Protein AF-0000000070185098 (afdb_homodimer)

Nearest PDB structures (foldseek):
  5jbr-assembly1_B  TM=7.199E-01  e=2.471E-03  Beutenbergia cavernae DSM 12333
  2fbh-assembly1_A  TM=6.092E-01  e=2.185E-03  Pseudomonas aeruginosa
  4zzl-assembly1_A  TM=5.672E-01  e=2.185E-03  Pseudomonas aeruginosa
  4zzl-assembly1_B  TM=5.561E-01  e=5.485E-03  Pseudomonas aeruginosa
  3q5f-assembly1_B  TM=6.954E-01  e=2.392E-02  Salmonella enterica subsp. enterica serovar Typhimurium

InterPro domains:
  IPR005471 Transcription regulator IclR, N-terminal [PF09339] (35-73)
  IPR036388 Winged helix-like DNA-binding domain superfamily [G3DSA:1.10.10.10] (17-117)
  IPR036390 Winged helix DNA-binding domain superfamily [SSF46785] (22-79)

Radius of gyration: 25.21 Å; Cα contacts (8 Å, |Δi|>4): 325; chains: 2; bounding box: 48×90×79 Å

Solvent-accessible surface area (backbone atoms only — not comparable to full-atom values): 15155 Å² total; per-residue (Å²): 127,86,76,71,74,75,68,76,72,63,66,71,50,62,70,70,18,34,60,30,63,73,71,63,44,51,61,68,45,36,41,50,51,32,54,36,60,70,40,93,59,66,39,33,56,64,54,47,10,62,74,66,69,49,53,62,70,55,30,48,53,39,51,51,52,36,41,74,68,57,44,37,42,82,43,79,46,72,61,100,85,45,80,43,68,28,34,33,47,43,57,54,66,59,52,33,53,51,47,50,52,51,51,52,49,51,47,52,53,48,52,52,23,36,53,48,32,56,74,35,60,51,70,53,34,44,72,71,76,78,72,83,81,128,128,81,77,72,72,74,69,74,72,64,63,71,51,62,73,70,18,34,60,31,64,74,71,60,45,51,60,69,44,36,41,50,51,32,52,35,60,70,39,92,58,66,38,32,56,65,55,47,10,62,72,68,70,49,53,61,72,54,31,48,54,39,51,51,53,36,41,75,68,56,44,36,43,80,42,79,46,73,60,100,86,45,79,44,65,26,35,34,46,42,58,55,66,61,52,34,52,52,47,50,51,51,50,52,50,50,49,52,53,49,51,51,23,36,52,48,30,56,75,36,59,51,71,53,34,45,72,70,75,79,74,83,80,129

pLDDT: mean 82.44, std 22.75, range [21.41, 98.06]

Sequence (268 aa):
MPQSFQEVAAAEPDPDQALAIVFGLNGSERTAYAALCESDEPMSVQELADELDCALTTAYRIVDTLEAHRLVESKIIRDSTCQRSVYEAADPAVVAERMEAQVDQAYTDCRNAVETFATDPVADCGLFESGDRKMPQSFQEVAAAEPDPDQALAIVFGLNGSERTAYAALCESDEPMSVQELADELDCALTTAYRIVDTLEAHRLVESKIIRDSTCQRSVYEAADPAVVAERMEAQVDQAYTDCRNAVETFATDPVADCGLFESGDRK

Foldseek 3Di:
DPPPPPPPVPPQPPCPDLCCVQLNDGDLLVVLLVVQAPDPDFAALVRSCVVSVHDSVVSVVSVVSCVVLPQKDWDWDDDPHDIGITIHGDDVVVSVVVSVVSVVVVVVVVVVLVVVCVVPVVVNVVDPPPDPDD/DPPPPPPPVPPQPPCPDLCCVQLNDGPLLVVLLVVQAPDPDFAALVRSCVVSVHDSVVSVVSVVSCVVLPQKDWDWDDDPHDIGITIHGDDVVVSVVVSVVSVVVVVVVVVVLVVVCVVPVVVNVVDPPPDPDD

Structure (mmCIF, N/CA/C/O backbone):
data_AF-0000000070185098-model_v1
#
loop_
_entity.id
_entity.type
_entity.pdbx_description
1 polymer 'Transcriptional regulator, contains HTH domain'
#
loop_
_atom_site.group_PDB
_atom_site.id
_atom_site.type_symbol
_atom_site.label_atom_id
_atom_site.label_alt_id
_atom_site.label_comp_id
_atom_site.label_asym_id
_atom_site.label_entity_id
_atom_site.label_seq_id
_atom_site.pdbx_PDB_ins_code
_atom_site.Cartn_x
_atom_site.Cartn_y
_atom_site.Cartn_z
_atom_site.occupancy
_atom_site.B_iso_or_equiv
_atom_site.auth_seq_id
_atom_site.auth_comp_id
_atom_site.auth_asym_id
_atom_site.auth_atom_id
_atom_site.pdbx_PDB_model_num
ATOM 1 N N . MET A 1 1 ? 31.469 5.543 28.844 1 21.66 1 MET A N 1
ATOM 2 C CA . MET A 1 1 ? 30.547 4.406 28.797 1 21.66 1 MET A CA 1
ATOM 3 C C . MET A 1 1 ? 29.312 4.742 27.969 1 21.66 1 MET A C 1
ATOM 5 O O . MET A 1 1 ? 28.688 5.785 28.188 1 21.66 1 MET A O 1
ATOM 9 N N . PRO A 1 2 ? 29.172 4.469 26.625 1 25.78 2 PRO A N 1
ATOM 10 C CA . PRO A 1 2 ? 28.375 5.281 25.703 1 25.78 2 PRO A CA 1
ATOM 11 C C . PRO A 1 2 ? 26.891 5.281 26.062 1 25.78 2 PRO A C 1
ATOM 13 O O . PRO A 1 2 ? 26.375 4.293 26.594 1 25.78 2 PRO A O 1
ATOM 16 N N . GLN A 1 3 ? 26.359 6.309 26.828 1 27.17 3 GLN A N 1
ATOM 17 C CA . GLN A 1 3 ? 24.984 6.52 27.312 1 27.17 3 GLN A CA 1
ATOM 18 C C . GLN A 1 3 ? 23.969 6.035 26.281 1 27.17 3 GLN A C 1
ATOM 20 O O . GLN A 1 3 ? 24.078 6.355 25.094 1 27.17 3 GLN A O 1
ATOM 25 N N . SER A 1 4 ? 23.562 4.816 26.453 1 25.64 4 SER A N 1
ATOM 26 C CA . SER A 1 4 ? 22.594 4.027 25.703 1 25.64 4 SER A CA 1
ATOM 27 C C . SER A 1 4 ? 21.375 4.855 25.328 1 25.64 4 SER A C 1
ATOM 29 O O . SER A 1 4 ? 20.766 5.5 26.172 1 25.64 4 SER A O 1
ATOM 31 N N . PHE A 1 5 ? 21.531 5.73 24.391 1 27.92 5 PHE A N 1
ATOM 32 C CA . PHE A 1 5 ? 20.484 6.641 23.938 1 27.92 5 PHE A CA 1
ATOM 33 C C . PHE A 1 5 ? 19.109 5.984 24.062 1 27.92 5 PHE A C 1
ATOM 35 O O . PHE A 1 5 ? 18.891 4.902 23.531 1 27.92 5 PHE A O 1
ATOM 42 N N . GLN A 1 6 ? 18.578 5.809 25.312 1 30.86 6 GLN A N 1
ATOM 43 C CA . GLN A 1 6 ? 17.25 5.402 25.734 1 30.86 6 GLN A CA 1
ATOM 44 C C . GLN A 1 6 ? 16.203 5.773 24.672 1 30.86 6 GLN A C 1
ATOM 46 O O . GLN A 1 6 ? 16.016 6.953 24.375 1 30.86 6 GLN A O 1
ATOM 51 N N . GLU A 1 7 ? 16.359 5.086 23.562 1 30.44 7 GLU A N 1
ATOM 52 C CA . GLU A 1 7 ? 15.461 5.125 22.422 1 30.44 7 GLU A CA 1
ATOM 53 C C . GLU A 1 7 ? 14.016 5.344 22.859 1 30.44 7 GLU A C 1
ATOM 55 O O . GLU A 1 7 ? 13.469 4.543 23.625 1 30.44 7 GLU A O 1
ATOM 60 N N . VAL A 1 8 ? 13.672 6.445 23.469 1 30.25 8 VAL A N 1
ATOM 61 C CA . VAL A 1 8 ? 12.312 6.934 23.672 1 30.25 8 VAL A CA 1
ATOM 62 C C . VAL A 1 8 ? 11.398 6.367 22.594 1 30.25 8 VAL A C 1
ATOM 64 O O . VAL A 1 8 ? 11.547 6.691 21.406 1 30.25 8 VAL A O 1
ATOM 67 N N . ALA A 1 9 ? 11.289 5.102 22.484 1 31.42 9 ALA A N 1
ATOM 68 C CA . ALA A 1 9 ? 10.547 4.297 21.516 1 31.42 9 ALA A CA 1
ATOM 69 C C . ALA A 1 9 ? 9.203 4.945 21.172 1 31.42 9 ALA A C 1
ATOM 71 O O . ALA A 1 9 ? 8.297 4.992 22.016 1 31.42 9 ALA A O 1
ATOM 72 N N . ALA A 1 10 ? 9.148 6.145 20.688 1 34.78 10 ALA A N 1
ATOM 73 C CA . ALA A 1 10 ? 7.949 6.801 20.172 1 34.78 10 ALA A CA 1
ATOM 74 C C . ALA A 1 10 ? 6.953 5.781 19.625 1 34.78 10 ALA A C 1
ATOM 76 O O . ALA A 1 10 ? 7.352 4.766 19.062 1 34.78 10 ALA A O 1
ATOM 77 N N . ALA A 1 11 ? 5.812 5.523 20.219 1 36.94 11 ALA A N 1
ATOM 78 C CA . ALA A 1 11 ? 4.773 4.582 19.828 1 36.94 11 ALA A CA 1
ATOM 79 C C . ALA A 1 11 ? 4.77 4.371 18.312 1 36.94 11 ALA A C 1
ATOM 81 O O . ALA A 1 11 ? 4.938 5.324 17.547 1 36.94 11 ALA A O 1
ATOM 82 N N . GLU A 1 12 ? 5.496 3.533 17.766 1 44.62 12 GLU A N 1
ATOM 83 C CA . GLU A 1 12 ? 5.492 3.205 16.344 1 44.62 12 GLU A CA 1
ATOM 84 C C . GLU A 1 12 ? 4.098 3.375 15.75 1 44.62 12 GLU A C 1
ATOM 86 O O . GLU A 1 12 ? 3.125 2.82 16.266 1 44.62 12 GLU A O 1
ATOM 91 N N . PRO A 1 13 ? 3.764 4.539 15.203 1 49.09 13 PRO A N 1
ATOM 92 C CA . PRO A 1 13 ? 2.426 4.777 14.656 1 49.09 13 PRO A CA 1
ATOM 93 C C . PRO A 1 13 ? 1.804 3.523 14.047 1 49.09 13 PRO A C 1
ATOM 95 O O . PRO A 1 13 ? 2.518 2.684 13.492 1 49.09 13 PRO A O 1
ATOM 98 N N . ASP A 1 14 ? 0.681 3.078 14.727 1 59.19 14 ASP A N 1
ATOM 99 C CA . ASP A 1 14 ? -0.13 1.975 14.219 1 59.19 14 ASP A CA 1
ATOM 100 C C . ASP A 1 14 ? -0.39 2.125 12.719 1 59.19 14 ASP A C 1
ATOM 102 O O . ASP A 1 14 ? -0.922 3.145 12.273 1 59.19 14 ASP A O 1
ATOM 106 N N . PRO A 1 15 ? 0.34 1.39 11.938 1 59.47 15 PRO A N 1
ATOM 107 C CA . PRO A 1 15 ? 0.11 1.434 10.492 1 59.47 15 PRO A CA 1
ATOM 108 C C . PRO A 1 15 ? -1.373 1.401 10.125 1 59.47 15 PRO A C 1
ATOM 110 O O . PRO A 1 15 ? -1.735 1.645 8.977 1 59.47 15 PRO A O 1
ATOM 113 N N . ASP A 1 16 ? -2.129 1.277 11.172 1 66.38 16 ASP A N 1
ATOM 114 C CA . ASP A 1 16 ? -3.555 1.12 10.898 1 66.38 16 ASP A CA 1
ATOM 115 C C . ASP A 1 16 ? -4.289 2.451 11.031 1 66.38 16 ASP A C 1
ATOM 117 O O . ASP A 1 16 ? -5.52 2.5 10.953 1 66.38 16 ASP A O 1
ATOM 121 N N . GLN A 1 17 ? -3.51 3.398 11.031 1 83.94 17 GLN A N 1
ATOM 122 C CA . GLN A 1 17 ? -4.152 4.703 11.117 1 83.94 17 GLN A CA 1
ATOM 123 C C . GLN A 1 17 ? -4.512 5.234 9.727 1 83.94 17 GLN A C 1
ATOM 125 O O . GLN A 1 17 ? -3.82 4.941 8.75 1 83.94 17 GLN A O 1
ATOM 130 N N . ALA A 1 18 ? -5.602 6.043 9.75 1 91.25 18 ALA A N 1
ATOM 131 C CA . ALA A 1 18 ? -6.195 6.477 8.484 1 91.25 18 ALA A CA 1
ATOM 132 C C . ALA A 1 18 ? -5.195 7.281 7.66 1 91.25 18 ALA A C 1
ATOM 134 O O . ALA A 1 18 ? -5.043 7.047 6.457 1 91.25 18 ALA A O 1
ATOM 135 N N . LEU A 1 19 ? -4.465 8.148 8.352 1 92.69 19 LEU A N 1
ATOM 136 C CA . LEU A 1 19 ? -3.512 8.984 7.629 1 92.69 19 LEU A CA 1
ATOM 137 C C . LEU A 1 19 ? -2.416 8.141 6.988 1 92.69 19 LEU A C 1
ATOM 139 O O . LEU A 1 19 ? -1.965 8.438 5.879 1 92.69 19 LEU A O 1
ATOM 143 N N . ALA A 1 20 ? -2.045 7.137 7.641 1 90.81 20 ALA A N 1
ATOM 144 C CA . ALA A 1 20 ? -1.016 6.238 7.125 1 90.81 20 ALA A CA 1
ATOM 145 C C . ALA A 1 20 ? -1.56 5.375 5.988 1 90.81 20 ALA A C 1
ATOM 147 O O . ALA A 1 20 ? -0.935 5.266 4.93 1 90.81 20 ALA A O 1
ATOM 148 N N . ILE A 1 21 ? -2.727 4.875 6.152 1 88.31 21 ILE A N 1
ATOM 149 C CA . ILE A 1 21 ? -3.258 3.895 5.211 1 88.31 21 ILE A CA 1
ATOM 150 C C . ILE A 1 21 ? -3.76 4.602 3.955 1 88.31 21 ILE A C 1
ATOM 152 O O . ILE A 1 21 ? -3.58 4.102 2.842 1 88.31 21 ILE A O 1
ATOM 156 N N . VAL A 1 22 ? -4.324 5.723 4.094 1 92.12 22 VAL A N 1
ATOM 157 C CA . VAL A 1 22 ? -4.98 6.367 2.959 1 92.12 22 VAL A CA 1
ATOM 158 C C . VAL A 1 22 ? -3.979 7.254 2.219 1 92.12 22 VAL A C 1
ATOM 160 O O . VAL A 1 22 ? -3.926 7.246 0.987 1 92.12 22 VAL A O 1
ATOM 163 N N . PHE A 1 23 ? -3.133 7.941 3.029 1 92.56 23 PHE A N 1
ATOM 164 C CA . PHE A 1 23 ? -2.273 8.914 2.369 1 92.56 23 PHE A CA 1
ATOM 165 C C . PHE A 1 23 ? -0.822 8.453 2.375 1 92.56 23 PHE A C 1
ATOM 167 O O . PHE A 1 23 ? 0.034 9.062 1.729 1 92.56 23 PHE A O 1
ATOM 174 N N . GLY A 1 24 ? -0.534 7.473 3.156 1 90.31 24 GLY A N 1
ATOM 175 C CA . GLY A 1 24 ? 0.824 6.953 3.176 1 90.31 24 GLY A CA 1
ATOM 176 C C . GLY A 1 24 ? 1.773 7.793 4.008 1 90.31 24 GLY A C 1
ATOM 177 O O . GLY A 1 24 ? 2.971 7.859 3.719 1 90.31 24 GLY A O 1
ATOM 178 N N . LEU A 1 25 ? 1.242 8.391 4.988 1 92.25 25 LEU A N 1
ATOM 179 C CA . LEU A 1 25 ? 2.105 9.227 5.812 1 92.25 25 LEU A CA 1
ATOM 180 C C . LEU A 1 25 ? 2.949 8.375 6.758 1 92.25 25 LEU A C 1
ATOM 182 O O . LEU A 1 25 ? 2.457 7.398 7.324 1 92.25 25 LEU A O 1
ATOM 186 N N . ASN A 1 26 ? 4.152 8.867 6.926 1 90.44 26 ASN A N 1
ATOM 187 C CA . ASN A 1 26 ? 4.988 8.203 7.922 1 90.44 26 ASN A CA 1
ATOM 188 C C . ASN A 1 26 ? 4.758 8.773 9.32 1 90.44 26 ASN A C 1
ATOM 190 O O . ASN A 1 26 ? 3.887 9.625 9.508 1 90.44 26 ASN A O 1
ATOM 194 N N . GLY A 1 27 ? 5.504 8.25 10.258 1 89.62 27 GLY A N 1
ATOM 195 C CA . GLY A 1 27 ? 5.297 8.633 11.641 1 89.62 27 GLY A CA 1
ATOM 196 C C . GLY A 1 27 ? 5.5 1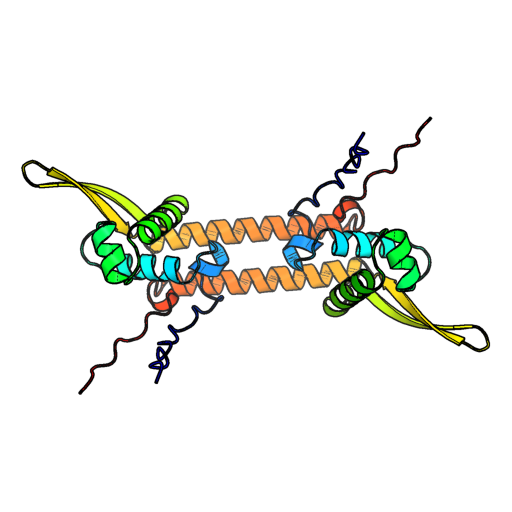0.109 11.891 1 89.62 27 GLY A C 1
ATOM 197 O O . GLY A 1 27 ? 4.68 10.758 12.547 1 89.62 27 GLY A O 1
ATOM 198 N N . SER A 1 28 ? 6.566 10.633 11.359 1 92 28 SER A N 1
ATOM 199 C CA . SER A 1 28 ? 6.879 12.039 11.57 1 92 28 SER A CA 1
ATOM 200 C C . SER A 1 28 ? 5.844 12.945 10.906 1 92 28 SER A C 1
ATOM 202 O O . SER A 1 28 ? 5.461 13.977 11.461 1 92 28 SER A O 1
ATOM 204 N N . GLU A 1 29 ? 5.402 12.523 9.781 1 93.88 29 GLU A N 1
ATOM 205 C CA . GLU A 1 29 ? 4.398 13.289 9.047 1 93.88 29 GLU A CA 1
ATOM 206 C C . GLU A 1 29 ? 3.062 13.297 9.781 1 93.88 29 GLU A C 1
ATOM 208 O O . GLU A 1 29 ? 2.408 14.336 9.875 1 93.88 29 GLU A O 1
ATOM 213 N N . ARG A 1 30 ? 2.758 12.234 10.297 1 92.94 30 ARG A N 1
ATOM 214 C CA . ARG A 1 30 ? 1.522 12.156 11.07 1 92.94 30 ARG A CA 1
ATOM 215 C C . ARG A 1 30 ? 1.624 12.977 12.352 1 92.94 30 ARG A C 1
ATOM 217 O O . ARG A 1 30 ? 0.677 13.672 12.727 1 92.94 30 ARG A O 1
ATOM 224 N N . THR A 1 31 ? 2.707 12.883 12.961 1 91.69 31 THR A N 1
ATOM 225 C CA . THR A 1 31 ? 2.926 13.641 14.195 1 91.69 31 THR A CA 1
ATOM 226 C C . THR A 1 31 ? 2.848 15.141 13.93 1 91.69 31 THR A C 1
ATOM 228 O O . THR A 1 31 ? 2.273 15.883 14.727 1 91.69 31 THR A O 1
ATOM 231 N N . ALA A 1 32 ? 3.373 15.516 12.883 1 94.81 32 ALA A N 1
ATOM 232 C CA . ALA A 1 32 ? 3.316 16.922 12.508 1 94.81 32 ALA A CA 1
ATOM 233 C C . ALA A 1 32 ? 1.874 17.375 12.305 1 94.81 32 ALA A C 1
ATOM 235 O O . ALA A 1 32 ? 1.479 18.438 12.781 1 94.81 32 ALA A O 1
ATOM 236 N N . TYR A 1 33 ? 1.153 16.609 11.617 1 95 33 TYR A N 1
ATOM 237 C CA . TYR A 1 33 ? -0.249 16.938 11.391 1 95 33 TYR A CA 1
ATOM 238 C C . TYR A 1 33 ? -1.006 17.047 12.711 1 95 33 TYR A C 1
ATOM 240 O O . TYR A 1 33 ? -1.784 17.984 12.914 1 95 33 TYR A O 1
ATOM 248 N N . ALA A 1 34 ? -0.723 16.156 13.531 1 91.44 34 ALA A N 1
ATOM 249 C CA . ALA A 1 34 ? -1.374 16.172 14.844 1 91.44 34 ALA A CA 1
ATOM 250 C C . ALA A 1 34 ? -1.012 17.422 15.625 1 91.44 34 ALA A C 1
ATOM 252 O O . ALA A 1 34 ? -1.876 18.047 16.25 1 91.44 34 ALA A O 1
ATOM 253 N N . ALA A 1 35 ? 0.233 17.719 15.609 1 93.19 35 ALA A N 1
ATOM 254 C CA . ALA A 1 35 ? 0.695 18.906 16.312 1 93.19 35 ALA A CA 1
ATOM 255 C C . ALA A 1 35 ? -0.018 20.156 15.797 1 93.19 35 ALA A C 1
ATOM 257 O O . ALA A 1 35 ? -0.412 21.031 16.578 1 93.19 35 ALA A O 1
ATOM 258 N N . LEU A 1 36 ? -0.196 20.219 14.531 1 95.25 36 LEU A N 1
ATOM 259 C CA . LEU A 1 36 ? -0.874 21.375 13.938 1 95.25 36 LEU A CA 1
ATOM 260 C C . LEU A 1 36 ? -2.354 21.375 14.305 1 95.25 36 LEU A C 1
ATOM 262 O O . LEU A 1 36 ? -2.939 22.438 14.523 1 95.25 36 LEU A O 1
ATOM 266 N N . CYS A 1 37 ? -2.938 20.234 14.383 1 91.5 37 CYS A N 1
ATOM 267 C CA . CYS A 1 37 ? -4.34 20.125 14.766 1 91.5 37 CYS A CA 1
ATOM 268 C C . CYS A 1 37 ? -4.555 20.594 16.203 1 91.5 37 CYS A C 1
ATOM 270 O O . CYS A 1 37 ? -5.574 21.203 16.516 1 91.5 37 CYS A O 1
ATOM 272 N N . GLU A 1 38 ? -3.615 20.312 16.969 1 90.81 38 GLU A N 1
ATOM 273 C CA . GLU A 1 38 ? -3.742 20.609 18.391 1 90.81 38 GLU A CA 1
ATOM 274 C C . GLU A 1 38 ? -3.404 22.078 18.688 1 90.81 38 GLU A C 1
ATOM 276 O O . GLU A 1 38 ? -3.773 22.609 19.734 1 90.81 38 GLU A O 1
ATOM 281 N N . SER A 1 39 ? -2.715 22.594 17.766 1 92.44 39 SER A N 1
ATOM 282 C CA . SER A 1 39 ? -2.316 23.984 17.969 1 92.44 39 SER A CA 1
ATOM 283 C C . SER A 1 39 ? -3.477 24.938 17.688 1 92.44 39 SER A C 1
ATOM 285 O O . SER A 1 39 ? -4.195 24.781 16.703 1 92.44 39 SER A O 1
ATOM 287 N N . ASP A 1 40 ? -3.656 25.922 18.562 1 92.06 40 ASP A N 1
ATOM 288 C CA . ASP A 1 40 ? -4.691 26.938 18.391 1 92.06 40 ASP A CA 1
ATOM 289 C C . ASP A 1 40 ? -4.277 27.969 17.344 1 92.06 40 ASP A C 1
ATOM 291 O O . ASP A 1 40 ? -5.117 28.688 16.797 1 92.06 40 ASP A O 1
ATOM 295 N N . GLU A 1 41 ? -3.043 28.125 17.141 1 93.94 41 GLU A N 1
ATOM 296 C CA . GLU A 1 41 ? -2.512 29.094 16.188 1 93.94 41 GLU A CA 1
ATOM 297 C C . GLU A 1 41 ? -1.66 28.406 15.117 1 93.94 41 GLU A C 1
ATOM 299 O O . GLU A 1 41 ? -1.025 27.391 15.375 1 93.94 41 GLU A O 1
ATOM 304 N N . PRO A 1 42 ? -1.687 29 13.875 1 96.44 42 PRO A N 1
ATOM 305 C CA . PRO A 1 42 ? -0.788 28.469 12.844 1 96.44 42 PRO A CA 1
ATOM 306 C C . PRO A 1 42 ? 0.674 28.469 13.281 1 96.44 42 PRO A C 1
ATOM 308 O O . PRO A 1 42 ? 1.067 29.25 14.148 1 96.44 42 PRO A O 1
ATOM 311 N N . MET A 1 43 ? 1.451 27.531 12.688 1 97.06 43 MET A N 1
ATOM 312 C CA . MET A 1 43 ? 2.861 27.406 13.047 1 97.06 43 MET A CA 1
ATOM 313 C C . MET A 1 43 ? 3.754 27.609 11.828 1 97.06 43 MET A C 1
ATOM 315 O O . MET A 1 43 ? 3.402 27.203 10.719 1 97.06 43 MET A O 1
ATOM 319 N N . SER A 1 44 ? 4.891 28.234 12.125 1 96.75 44 SER A N 1
ATOM 320 C CA . SER A 1 44 ? 5.922 28.297 11.094 1 96.75 44 SER A CA 1
ATOM 321 C C . SER A 1 44 ? 6.668 26.969 10.992 1 96.75 44 SER A C 1
ATOM 323 O O . SER A 1 44 ? 6.527 26.094 11.859 1 96.75 44 SER A O 1
ATOM 325 N N . VAL A 1 45 ? 7.473 26.859 9.914 1 97.69 45 VAL A N 1
ATOM 326 C CA . VAL A 1 45 ? 8.281 25.656 9.758 1 97.69 45 VAL A CA 1
ATOM 327 C C . VAL A 1 45 ? 9.25 25.531 10.93 1 97.69 45 VAL A C 1
ATOM 329 O O . VAL A 1 45 ? 9.492 24.438 11.43 1 97.69 45 VAL A O 1
ATOM 332 N N . GLN A 1 46 ? 9.773 26.656 11.391 1 97.62 46 GLN A N 1
ATOM 333 C CA . GLN A 1 46 ? 10.695 26.641 12.516 1 97.62 46 GLN A CA 1
ATOM 334 C C . GLN A 1 46 ? 10.008 26.141 13.781 1 97.62 46 GLN A C 1
ATOM 336 O O . GLN A 1 46 ? 10.562 25.312 14.516 1 97.62 46 GLN A O 1
ATOM 341 N N . GLU A 1 47 ? 8.891 26.672 14.016 1 97.06 47 GLU A N 1
ATOM 342 C CA . GLU A 1 47 ? 8.117 26.234 15.18 1 97.06 47 GLU A CA 1
ATOM 343 C C . GLU A 1 47 ? 7.797 24.75 15.102 1 97.06 47 GLU A C 1
ATOM 345 O O . GLU A 1 47 ? 7.844 24.047 16.109 1 97.06 47 GLU A O 1
ATOM 350 N N . LEU A 1 48 ? 7.465 24.297 13.953 1 97.5 48 LEU A N 1
ATOM 351 C CA . LEU A 1 48 ? 7.188 22.875 13.766 1 97.5 48 LEU A CA 1
ATOM 352 C C . LEU A 1 48 ? 8.438 22.047 14.016 1 97.5 48 LEU A C 1
ATOM 354 O O . LEU A 1 48 ? 8.367 20.984 14.648 1 97.5 48 LEU A O 1
ATOM 358 N N . ALA A 1 49 ? 9.555 22.484 13.547 1 97.94 49 ALA A N 1
ATOM 359 C CA . ALA A 1 49 ? 10.82 21.797 13.789 1 97.94 49 ALA A CA 1
ATOM 360 C C . ALA A 1 49 ? 11.102 21.672 15.289 1 97.94 49 ALA A C 1
ATOM 362 O O . ALA A 1 49 ? 11.5 20.609 15.766 1 97.94 49 ALA A O 1
ATOM 363 N N . ASP A 1 50 ? 10.867 22.703 15.969 1 97.19 50 ASP A N 1
ATOM 364 C CA . ASP A 1 50 ? 11.062 22.703 17.406 1 97.19 50 ASP A CA 1
ATOM 365 C C . ASP A 1 50 ? 10.117 21.734 18.094 1 97.19 50 ASP A C 1
ATOM 367 O O . ASP A 1 50 ? 10.516 21 19.016 1 97.19 50 ASP A O 1
ATOM 371 N N . GLU A 1 51 ? 8.898 21.781 17.641 1 94.81 51 GLU A N 1
ATOM 372 C CA . GLU A 1 51 ? 7.883 20.906 18.203 1 94.81 51 GLU A CA 1
ATOM 373 C C . GLU A 1 51 ? 8.227 19.438 17.984 1 94.81 51 GLU A C 1
ATOM 375 O O . GLU A 1 51 ? 8.031 18.594 18.875 1 94.81 51 GLU A O 1
ATOM 380 N N . LEU A 1 52 ? 8.742 19.141 16.859 1 94.44 52 LEU A N 1
ATOM 381 C CA . LEU A 1 52 ? 9.047 17.766 16.484 1 94.44 52 LEU A CA 1
ATOM 382 C C . LEU A 1 52 ? 10.477 17.406 16.875 1 94.44 52 LEU A C 1
ATOM 384 O O . LEU A 1 52 ? 10.875 16.234 16.766 1 94.44 52 LEU A O 1
ATOM 388 N N . ASP A 1 53 ? 11.156 18.359 17.344 1 95.88 53 ASP A N 1
ATOM 389 C CA . ASP A 1 53 ? 12.562 18.172 17.688 1 95.88 53 ASP A CA 1
ATOM 390 C C . ASP A 1 53 ? 13.336 17.547 16.531 1 95.88 53 ASP A C 1
ATOM 392 O O . ASP A 1 53 ? 13.992 16.516 16.703 1 95.88 53 ASP A O 1
ATOM 396 N N . CYS A 1 54 ? 13.195 18.219 15.391 1 96.44 54 CYS A N 1
ATOM 397 C CA . CYS A 1 54 ? 13.883 17.75 14.188 1 96.44 54 CYS A CA 1
ATOM 398 C C . CYS A 1 54 ? 14.562 18.906 13.461 1 96.44 54 CYS A C 1
ATOM 400 O O . CYS A 1 54 ? 14.43 20.062 13.867 1 96.44 54 CYS A O 1
ATOM 402 N N . ALA A 1 55 ? 15.312 18.5 12.516 1 97.62 55 ALA A N 1
ATOM 403 C CA . ALA A 1 55 ? 16 19.5 11.703 1 97.62 55 ALA A CA 1
ATOM 404 C C . ALA A 1 55 ? 15.016 20.312 10.875 1 97.62 55 ALA A C 1
ATOM 406 O O . ALA A 1 55 ? 13.969 19.797 10.461 1 97.62 55 ALA A O 1
ATOM 407 N N . LEU A 1 56 ? 15.523 21.594 10.617 1 97.88 56 LEU A N 1
ATOM 408 C CA . LEU A 1 56 ? 14.688 22.5 9.82 1 97.88 56 LEU A CA 1
ATOM 409 C C . LEU A 1 56 ? 14.469 21.938 8.422 1 97.88 56 LEU A C 1
ATOM 411 O O . LEU A 1 56 ? 13.367 22.047 7.867 1 97.88 56 LEU A O 1
ATOM 415 N N . THR A 1 57 ? 15.367 21.312 7.805 1 97.69 57 THR A N 1
ATOM 416 C CA . THR A 1 57 ? 15.258 20.719 6.477 1 97.69 57 THR A CA 1
ATOM 417 C C . THR A 1 57 ? 14.227 19.594 6.465 1 97.69 57 THR A C 1
ATOM 419 O O . THR A 1 57 ? 13.484 19.438 5.492 1 97.69 57 THR A O 1
ATOM 422 N N . THR A 1 58 ? 14.195 18.812 7.551 1 97.94 58 THR A N 1
ATOM 423 C CA . THR A 1 58 ? 13.203 17.75 7.691 1 97.94 58 THR A CA 1
ATOM 424 C C . THR A 1 58 ? 11.797 18.344 7.805 1 97.94 58 THR A C 1
ATOM 426 O O . THR A 1 58 ? 10.859 17.828 7.195 1 97.94 58 THR A O 1
ATOM 429 N N . ALA A 1 59 ? 11.719 19.359 8.594 1 98.06 59 ALA A N 1
ATOM 430 C CA . ALA A 1 59 ? 10.422 20 8.773 1 98.06 59 ALA A CA 1
ATOM 431 C C . ALA A 1 59 ? 9.891 20.547 7.453 1 98.06 59 ALA A C 1
ATOM 433 O O . ALA A 1 59 ? 8.688 20.484 7.184 1 98.06 59 ALA A O 1
ATOM 434 N N . TYR A 1 60 ? 10.711 21 6.676 1 97.69 60 TYR A N 1
ATOM 435 C CA . TYR A 1 60 ? 10.305 21.484 5.367 1 97.69 60 TYR A CA 1
ATOM 436 C C . TYR A 1 60 ? 9.727 20.359 4.52 1 97.69 60 TYR A C 1
ATOM 438 O O . TYR A 1 60 ? 8.695 20.531 3.863 1 97.69 60 TYR A O 1
ATOM 446 N N . ARG A 1 61 ? 10.383 19.297 4.543 1 97.81 61 ARG A N 1
ATOM 447 C CA . ARG A 1 61 ? 9.93 18.141 3.764 1 97.81 61 ARG A CA 1
ATOM 448 C C . ARG A 1 61 ? 8.586 17.625 4.281 1 97.81 61 ARG A C 1
ATOM 450 O O . ARG A 1 61 ? 7.73 17.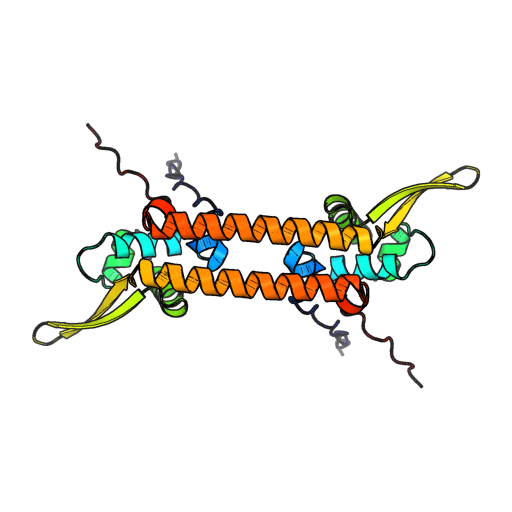219 3.498 1 97.81 61 ARG A O 1
ATOM 457 N N . ILE A 1 62 ? 8.469 17.641 5.543 1 97.75 62 ILE A N 1
ATOM 458 C CA . ILE A 1 62 ? 7.215 17.219 6.148 1 97.75 62 ILE A CA 1
ATOM 459 C C . ILE A 1 62 ? 6.086 18.141 5.719 1 97.75 62 ILE A C 1
ATOM 461 O O . ILE A 1 62 ? 5.027 17.688 5.285 1 97.75 62 ILE A O 1
ATOM 465 N N . VAL A 1 63 ? 6.293 19.438 5.809 1 98 63 VAL A N 1
ATOM 466 C CA . VAL A 1 63 ? 5.273 20.406 5.438 1 98 63 VAL A CA 1
ATOM 467 C C . VAL A 1 63 ? 4.922 20.25 3.959 1 98 63 VAL A C 1
ATOM 469 O O . VAL A 1 63 ? 3.748 20.312 3.584 1 98 63 VAL A O 1
ATOM 472 N N . ASP A 1 64 ? 5.906 20.078 3.182 1 97.69 64 ASP A N 1
ATOM 473 C CA . ASP A 1 64 ? 5.688 19.844 1.758 1 97.69 64 ASP A CA 1
ATOM 474 C C . ASP A 1 64 ? 4.758 18.656 1.53 1 97.69 64 ASP A C 1
ATOM 476 O O . ASP A 1 64 ? 3.824 18.734 0.729 1 97.69 64 ASP A O 1
ATOM 480 N N . THR A 1 65 ? 5.051 17.609 2.217 1 97.81 65 THR A N 1
ATOM 481 C CA . THR A 1 65 ? 4.246 16.391 2.104 1 97.81 65 THR A CA 1
ATOM 482 C C . THR A 1 65 ? 2.809 16.656 2.539 1 97.81 65 THR A C 1
ATOM 484 O O . THR A 1 65 ? 1.864 16.266 1.847 1 97.81 65 THR A O 1
ATOM 487 N N . LEU A 1 66 ? 2.676 17.297 3.676 1 97.69 66 LEU A N 1
ATOM 488 C CA . LEU A 1 66 ? 1.342 17.594 4.191 1 97.69 66 LEU A CA 1
ATOM 489 C C . LEU A 1 66 ? 0.583 18.516 3.24 1 97.69 66 LEU A C 1
ATOM 491 O O . LEU A 1 66 ? -0.622 18.359 3.039 1 97.69 66 LEU A O 1
ATOM 495 N N . GLU A 1 67 ? 1.263 19.438 2.658 1 97.38 67 GLU A N 1
ATOM 496 C CA . GLU A 1 67 ? 0.638 20.344 1.698 1 97.38 67 GLU A CA 1
ATOM 497 C C . GLU A 1 67 ? 0.209 19.594 0.438 1 97.38 67 GLU A C 1
ATOM 499 O O . GLU A 1 67 ? -0.872 19.844 -0.1 1 97.38 67 GLU A O 1
ATOM 504 N N . ALA A 1 68 ? 1.026 18.703 -0.02 1 96.12 68 ALA A N 1
ATOM 505 C CA . ALA A 1 68 ? 0.736 17.922 -1.218 1 96.12 68 ALA A CA 1
ATOM 506 C C . ALA A 1 68 ? -0.551 17.125 -1.05 1 96.12 68 ALA A C 1
ATOM 508 O O . ALA A 1 68 ? -1.294 16.922 -2.012 1 96.12 68 ALA A O 1
ATOM 509 N N . HIS A 1 69 ? -0.829 16.734 0.143 1 95.75 69 HIS A N 1
ATOM 510 C CA . HIS A 1 69 ? -2.037 15.969 0.43 1 95.75 69 HIS A CA 1
ATOM 511 C C . HIS A 1 69 ? -3.154 16.875 0.939 1 95.75 69 HIS A C 1
ATOM 513 O O . HIS A 1 69 ? -4.207 16.391 1.365 1 95.75 69 HIS A O 1
ATOM 519 N N . ARG A 1 70 ? -2.896 18.141 0.92 1 96.88 70 ARG A N 1
ATOM 520 C CA . ARG A 1 70 ? -3.863 19.156 1.316 1 96.88 70 ARG A CA 1
ATOM 521 C C . ARG A 1 70 ? -4.281 18.984 2.773 1 96.88 70 ARG A C 1
ATOM 523 O O . ARG A 1 70 ? -5.445 19.188 3.121 1 96.88 70 ARG A O 1
ATOM 530 N N . LEU A 1 71 ? -3.389 18.578 3.523 1 97 71 LEU A N 1
ATOM 531 C CA . LEU A 1 71 ? -3.635 18.406 4.949 1 97 71 LEU A CA 1
ATOM 532 C C . LEU A 1 71 ? -3.336 19.688 5.719 1 97 71 LEU A C 1
ATOM 534 O O . LEU A 1 71 ? -3.773 19.844 6.859 1 97 71 LEU A O 1
ATOM 538 N N . VAL A 1 72 ? -2.559 20.594 5.133 1 97.5 72 VAL A N 1
ATOM 539 C CA . VAL A 1 72 ? -2.254 21.875 5.746 1 97.5 72 VAL A CA 1
ATOM 540 C C . VAL A 1 72 ? -2.445 23 4.723 1 97.5 72 VAL A C 1
ATOM 542 O O . VAL A 1 72 ? -2.393 22.75 3.516 1 97.5 72 VAL A O 1
ATOM 545 N N . GLU A 1 73 ? -2.73 24.078 5.215 1 96.69 73 GLU A N 1
ATOM 546 C CA . GLU A 1 73 ? -2.846 25.297 4.402 1 96.69 73 GLU A CA 1
ATOM 547 C C . GLU A 1 73 ? -1.809 26.328 4.816 1 96.69 73 GLU A C 1
ATOM 549 O O . GLU A 1 73 ? -1.558 26.531 6.004 1 96.69 73 GLU A O 1
ATOM 554 N N . SER A 1 74 ? -1.284 26.891 3.803 1 96.38 74 SER A N 1
ATOM 555 C CA . SER A 1 74 ? -0.287 27.938 4.055 1 96.38 74 SER A CA 1
ATOM 556 C C . SER A 1 74 ? -0.921 29.312 4.07 1 96.38 74 SER A C 1
ATOM 558 O O . SER A 1 74 ? -1.82 29.609 3.279 1 96.38 74 SER A O 1
ATOM 560 N N . LYS A 1 75 ? -0.46 30.109 4.996 1 95.06 75 LYS A N 1
ATOM 561 C CA . LYS A 1 75 ? -0.866 31.5 5.094 1 95.06 75 LYS A CA 1
ATOM 562 C C . LYS A 1 75 ? 0.341 32.406 5.305 1 95.06 75 LYS A C 1
ATOM 564 O O . LYS A 1 75 ? 1.375 31.969 5.809 1 95.06 75 LYS A O 1
ATOM 569 N N . ILE A 1 76 ? 0.112 33.688 4.855 1 94.69 76 ILE A N 1
ATOM 570 C CA . ILE A 1 76 ? 1.161 34.656 5.082 1 94.69 76 ILE A CA 1
ATOM 571 C C . ILE A 1 76 ? 0.722 35.656 6.168 1 94.69 76 ILE A C 1
ATOM 573 O O . ILE A 1 76 ? -0.354 36.25 6.078 1 94.69 76 ILE A O 1
ATOM 577 N N . ILE A 1 77 ? 1.511 35.719 7.16 1 91.06 77 ILE A N 1
ATOM 578 C CA . ILE A 1 77 ? 1.242 36.688 8.203 1 91.06 77 ILE A CA 1
ATOM 579 C C . ILE A 1 77 ? 2.312 37.781 8.172 1 91.06 77 ILE A C 1
ATOM 581 O O . ILE A 1 77 ? 3.5 37.5 8.016 1 91.06 77 ILE A O 1
ATOM 585 N N . ARG A 1 78 ? 1.843 39.031 8.32 1 88.69 78 ARG A N 1
ATOM 586 C CA . ARG A 1 78 ? 2.742 40.188 8.289 1 88.69 78 ARG A CA 1
ATOM 587 C C . ARG A 1 78 ? 2.771 40.906 9.633 1 88.69 78 ARG A C 1
ATOM 589 O O . ARG A 1 78 ? 1.728 41.094 10.258 1 88.69 78 ARG A O 1
ATOM 596 N N . ASP A 1 79 ? 3.895 40.812 10.242 1 81.06 79 ASP A N 1
ATOM 597 C CA . ASP A 1 79 ? 4.105 41.625 11.422 1 81.06 79 ASP A CA 1
ATOM 598 C C . ASP A 1 79 ? 4.875 42.906 11.078 1 81.06 79 ASP A C 1
ATOM 600 O O . ASP A 1 79 ? 6.109 42.906 11.109 1 81.06 79 ASP A O 1
ATOM 604 N N . SER A 1 80 ? 4.258 44.062 11.016 1 84.56 80 SER A N 1
ATOM 605 C CA . SER A 1 80 ? 4.766 45.406 10.75 1 84.56 80 SER A CA 1
ATOM 606 C C . SER A 1 80 ? 5.617 45.438 9.484 1 84.56 80 SER A C 1
ATOM 608 O O . SER A 1 80 ? 5.297 46.156 8.531 1 84.56 80 SER A O 1
ATOM 610 N N . THR A 1 81 ? 6.922 44.719 9.461 1 83.88 81 THR A N 1
ATOM 611 C CA . THR A 1 81 ? 7.797 44.844 8.305 1 83.88 81 THR A CA 1
ATOM 612 C C . THR A 1 81 ? 8.188 43.469 7.762 1 83.88 81 THR A C 1
ATOM 614 O O . THR A 1 81 ? 8.852 43.375 6.734 1 83.88 81 THR A O 1
ATOM 617 N N . CYS A 1 82 ? 7.809 42.469 8.453 1 86.88 82 CYS A N 1
ATOM 618 C CA . CYS A 1 82 ? 8.273 41.156 8.008 1 86.88 82 CYS A CA 1
ATOM 619 C C . CYS A 1 82 ? 7.105 40.219 7.715 1 86.88 82 CYS A C 1
ATOM 621 O O . CYS A 1 82 ? 6.133 40.188 8.469 1 86.88 82 CYS A O 1
ATOM 623 N N . GLN A 1 83 ? 7.273 39.625 6.492 1 92.62 83 GLN A N 1
ATOM 624 C CA . GLN A 1 83 ? 6.293 38.625 6.113 1 92.62 83 GLN A CA 1
ATOM 625 C C . GLN A 1 83 ? 6.82 37.219 6.379 1 92.62 83 GLN A C 1
ATOM 627 O O . GLN A 1 83 ? 7.988 36.938 6.109 1 92.62 83 GLN A O 1
ATOM 632 N N . ARG A 1 84 ? 5.934 36.375 7.102 1 91.69 84 ARG A N 1
ATOM 633 C CA . ARG A 1 84 ? 6.328 35 7.34 1 91.69 84 ARG A CA 1
ATOM 634 C C . ARG A 1 84 ? 5.207 34.031 6.957 1 91.69 84 ARG A C 1
ATOM 636 O O . ARG A 1 84 ? 4.027 34.375 7.082 1 91.69 84 ARG A O 1
ATOM 643 N N . SER A 1 85 ? 5.68 32.844 6.48 1 95.69 85 SER A N 1
ATOM 644 C CA . SER A 1 85 ? 4.723 31.781 6.152 1 95.69 85 SER A CA 1
ATOM 645 C C . SER A 1 85 ? 4.387 30.938 7.379 1 95.69 85 SER A C 1
ATOM 647 O O . SER A 1 85 ? 5.281 30.562 8.148 1 95.69 85 SER A O 1
ATOM 649 N N . VAL A 1 86 ? 3.109 30.781 7.566 1 97.25 86 VAL A N 1
ATOM 650 C CA . VAL A 1 86 ? 2.664 29.906 8.641 1 97.25 86 VAL A CA 1
ATOM 651 C C . VAL A 1 86 ? 1.673 28.875 8.094 1 97.25 86 VAL A C 1
ATOM 653 O O . VAL A 1 86 ? 1.115 29.062 7.008 1 97.25 86 VAL A O 1
ATOM 656 N N . TYR A 1 87 ? 1.545 27.781 8.867 1 97.75 87 TYR A N 1
ATOM 657 C CA . TYR A 1 87 ? 0.76 26.641 8.406 1 97.75 87 TYR A CA 1
ATOM 658 C C . TYR A 1 87 ? -0.275 26.234 9.445 1 97.75 87 TYR A C 1
ATOM 660 O O . TYR A 1 87 ? 0.004 26.25 10.648 1 97.75 87 TYR A O 1
ATOM 668 N N . GLU A 1 88 ? -1.428 25.938 8.953 1 97.19 88 GLU A N 1
ATOM 669 C CA . GLU A 1 88 ? -2.518 25.453 9.797 1 97.19 88 GLU A CA 1
ATOM 670 C C . GLU A 1 88 ? -3.109 24.156 9.25 1 97.19 88 GLU A C 1
ATOM 672 O O . GLU A 1 88 ? -3.189 23.969 8.031 1 97.19 88 GLU A O 1
ATOM 677 N N . ALA A 1 89 ? -3.58 23.328 10.188 1 96 89 ALA A N 1
ATOM 678 C CA . ALA A 1 89 ? -4.176 22.062 9.773 1 96 89 ALA A CA 1
ATOM 679 C C . ALA A 1 89 ? -5.488 22.281 9.023 1 96 89 ALA A C 1
ATOM 681 O O . ALA A 1 89 ? -6.277 23.156 9.391 1 96 89 ALA A O 1
ATOM 682 N N . ALA A 1 90 ? -5.605 21.516 7.902 1 96 90 ALA A N 1
ATOM 683 C CA . ALA A 1 90 ? -6.918 21.484 7.258 1 96 90 ALA A CA 1
ATOM 684 C C . ALA A 1 90 ? -7.98 20.922 8.188 1 96 90 ALA A C 1
ATOM 686 O O . ALA A 1 90 ? -7.676 20.109 9.07 1 96 90 ALA 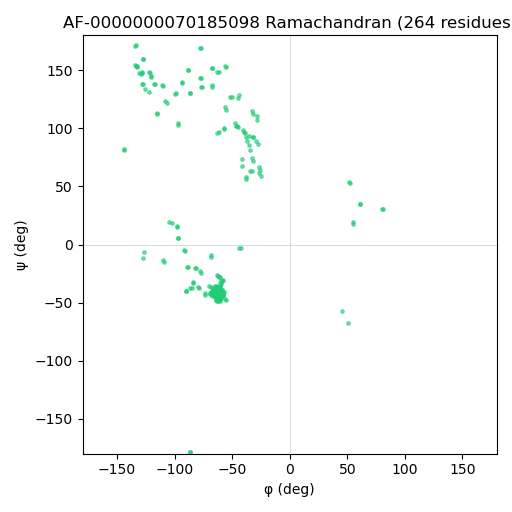A O 1
ATOM 687 N N . ASP A 1 91 ? -9.133 21.375 8.047 1 92.38 91 ASP A N 1
ATOM 688 C CA . ASP A 1 91 ? -10.234 20.859 8.844 1 92.38 91 ASP A CA 1
ATOM 689 C C . ASP A 1 91 ? -10.305 19.344 8.766 1 92.38 91 ASP A C 1
ATOM 691 O O . ASP A 1 91 ? -10.422 18.781 7.676 1 92.38 91 ASP A O 1
ATOM 695 N N . PRO A 1 92 ? -10.32 18.656 9.867 1 91.06 92 PRO A N 1
ATOM 696 C CA . PRO A 1 92 ? -10.359 17.203 9.859 1 91.06 92 PRO A CA 1
ATOM 697 C C . PRO A 1 92 ? -11.594 16.641 9.156 1 91.06 92 PRO A C 1
ATOM 699 O O . PRO A 1 92 ? -11.531 15.562 8.555 1 91.06 92 PRO A O 1
ATOM 702 N N . ALA A 1 93 ? -12.664 17.359 9.289 1 92.75 93 ALA A N 1
ATOM 703 C CA . ALA A 1 93 ? -13.875 16.906 8.617 1 92.75 93 ALA A CA 1
ATOM 704 C C . ALA A 1 93 ? -13.688 16.875 7.102 1 92.75 93 ALA A C 1
ATOM 706 O O . ALA A 1 93 ? -14.148 15.953 6.426 1 92.75 93 ALA A O 1
ATOM 707 N N . VAL A 1 94 ? -13.031 17.906 6.605 1 94.94 94 VAL A N 1
ATOM 708 C CA . VAL A 1 94 ? -12.766 17.984 5.176 1 94.94 94 VAL A CA 1
ATOM 709 C C . VAL A 1 94 ? -11.766 16.906 4.773 1 94.94 94 VAL A C 1
ATOM 711 O O . VAL A 1 94 ? -11.914 16.266 3.732 1 94.94 94 VAL A O 1
ATOM 714 N N . VAL A 1 95 ? -10.781 16.703 5.574 1 95.06 95 VAL A N 1
ATOM 715 C CA . VAL A 1 95 ? -9.781 15.672 5.328 1 95.06 95 VAL A CA 1
ATOM 716 C C . VAL A 1 95 ? -10.445 14.297 5.301 1 95.06 95 VAL A C 1
ATOM 718 O O . VAL A 1 95 ? -10.164 13.484 4.422 1 95.06 95 VAL A O 1
ATOM 721 N N . ALA A 1 96 ? -11.359 14.023 6.219 1 94.75 96 ALA A N 1
ATOM 722 C CA . ALA A 1 96 ? -12.07 12.75 6.289 1 94.75 96 ALA A CA 1
ATOM 723 C C . ALA A 1 96 ? -12.875 12.508 5.016 1 94.75 96 ALA A C 1
ATOM 725 O O . ALA A 1 96 ? -12.906 11.391 4.5 1 94.75 96 ALA A O 1
ATOM 726 N N . GLU A 1 97 ? -13.5 13.508 4.574 1 95.94 97 GLU A N 1
ATOM 727 C CA . GLU A 1 97 ? -14.273 13.391 3.338 1 95.94 97 GLU A CA 1
ATOM 728 C C . GLU A 1 97 ? -13.375 13.016 2.162 1 95.94 97 GLU A C 1
ATOM 730 O O . GLU A 1 97 ? -13.742 12.164 1.343 1 95.94 97 GLU A O 1
ATOM 735 N N . ARG A 1 98 ? -12.266 13.633 2.111 1 95.94 98 ARG A N 1
ATOM 736 C CA . ARG A 1 98 ? -11.32 13.328 1.045 1 95.94 98 ARG A CA 1
ATOM 737 C C . ARG A 1 98 ? -10.789 11.898 1.177 1 95.94 98 ARG A C 1
ATOM 739 O O . ARG A 1 98 ? -10.609 11.203 0.175 1 95.94 98 ARG A O 1
ATOM 746 N N . MET A 1 99 ? -10.578 11.531 2.359 1 95.19 99 MET A N 1
ATOM 747 C CA . MET A 1 99 ? -10.141 10.156 2.598 1 95.19 99 MET A CA 1
ATOM 748 C C . MET A 1 99 ? -11.188 9.164 2.111 1 95.19 99 MET A C 1
ATOM 750 O O . MET A 1 99 ? -10.859 8.18 1.453 1 95.19 99 MET A O 1
ATOM 754 N N . GLU A 1 100 ? -12.43 9.43 2.465 1 96.06 100 GLU A N 1
ATOM 755 C CA . GLU A 1 100 ? -13.508 8.539 2.053 1 96.06 100 GLU A CA 1
ATOM 756 C C . GLU A 1 100 ? -13.562 8.406 0.533 1 96.06 100 GLU A C 1
ATOM 758 O O . GLU A 1 100 ? -13.703 7.305 0.005 1 96.06 100 GLU A O 1
ATOM 763 N N . ALA A 1 101 ? -13.422 9.523 -0.063 1 96.38 101 ALA A N 1
ATOM 764 C CA . ALA A 1 101 ? -13.453 9.516 -1.523 1 96.38 101 ALA A CA 1
ATOM 765 C C . ALA A 1 101 ? -12.289 8.695 -2.084 1 96.38 101 ALA A C 1
ATOM 767 O O . ALA A 1 101 ? -12.461 7.938 -3.039 1 96.38 101 ALA A O 1
ATOM 768 N N . GLN A 1 102 ? -11.148 8.891 -1.554 1 94.88 102 GLN A N 1
ATOM 769 C CA . GLN A 1 102 ? -9.969 8.164 -2.004 1 94.88 102 GLN A CA 1
ATOM 770 C C . GLN A 1 102 ? -10.109 6.664 -1.748 1 94.88 102 GLN A C 1
ATOM 772 O O . GLN A 1 102 ? -9.734 5.844 -2.59 1 94.88 102 GLN A O 1
ATOM 777 N N . VAL A 1 103 ? -10.672 6.289 -0.642 1 95.5 103 VAL A N 1
ATOM 778 C CA . VAL A 1 103 ? -10.898 4.891 -0.296 1 95.5 103 VAL A CA 1
ATOM 779 C C . VAL A 1 103 ? -11.898 4.273 -1.272 1 95.5 103 VAL A C 1
ATOM 781 O O . VAL A 1 103 ? -11.688 3.166 -1.772 1 95.5 103 VAL A O 1
ATOM 784 N N . ASP A 1 104 ? -12.914 4.973 -1.556 1 95.25 104 ASP A N 1
ATOM 785 C CA . ASP A 1 104 ? -13.922 4.492 -2.49 1 95.25 104 ASP A CA 1
ATOM 786 C C . ASP A 1 104 ? -13.328 4.273 -3.879 1 95.25 104 ASP A C 1
ATOM 788 O O . ASP A 1 104 ? -13.602 3.258 -4.523 1 95.25 104 ASP A O 1
ATOM 792 N N . GLN A 1 105 ? -12.57 5.223 -4.238 1 94.62 105 GLN A N 1
ATOM 793 C CA . GLN A 1 105 ? -11.945 5.109 -5.551 1 94.62 105 GLN A CA 1
ATOM 794 C C . GLN A 1 105 ? -10.977 3.932 -5.602 1 94.62 105 GLN A C 1
ATOM 796 O O . GLN A 1 105 ? -10.961 3.18 -6.578 1 94.62 105 GLN A O 1
ATOM 801 N N . ALA A 1 106 ? -10.18 3.812 -4.605 1 92.94 106 ALA A N 1
ATOM 802 C CA . ALA A 1 106 ? -9.242 2.699 -4.539 1 92.94 106 ALA A CA 1
ATOM 803 C C . ALA A 1 106 ? -9.969 1.36 -4.566 1 92.94 106 ALA A C 1
ATOM 805 O O . ALA A 1 106 ? -9.508 0.406 -5.195 1 92.94 106 ALA A O 1
ATOM 806 N N . TYR A 1 107 ? -11.055 1.306 -3.904 1 93.94 107 TYR A N 1
ATOM 807 C CA . TYR A 1 107 ? -11.859 0.088 -3.875 1 93.94 107 TYR A CA 1
ATOM 808 C C . TYR A 1 107 ? -12.336 -0.285 -5.273 1 93.94 107 TYR A C 1
ATOM 810 O O . TYR A 1 107 ? -12.195 -1.435 -5.699 1 93.94 107 TYR A O 1
ATOM 818 N N . THR A 1 108 ? -12.852 0.692 -5.938 1 94.31 108 THR A N 1
ATOM 819 C CA . THR A 1 108 ? -13.344 0.475 -7.293 1 94.31 108 THR A CA 1
ATOM 820 C C . THR A 1 108 ? -12.219 0.034 -8.219 1 94.31 108 THR A C 1
ATOM 822 O O . THR A 1 108 ? -12.383 -0.897 -9.008 1 94.31 108 THR A O 1
ATOM 825 N N . ASP A 1 109 ? -11.086 0.659 -8.07 1 90.06 109 ASP A N 1
ATOM 826 C CA . ASP A 1 109 ? -9.938 0.322 -8.906 1 90.06 109 ASP A CA 1
ATOM 827 C C . ASP A 1 109 ? -9.477 -1.11 -8.648 1 90.06 109 ASP A C 1
ATOM 829 O O . ASP A 1 109 ? -9.164 -1.844 -9.594 1 90.06 109 ASP A O 1
ATOM 833 N N . CYS A 1 110 ? -9.453 -1.521 -7.438 1 92.94 110 CYS A N 1
ATOM 834 C CA . CYS A 1 110 ? -9.047 -2.873 -7.078 1 92.94 110 CYS A CA 1
ATOM 835 C C . CYS A 1 110 ? -10.031 -3.902 -7.605 1 92.94 110 CYS A C 1
ATOM 837 O O . CYS A 1 110 ? -9.633 -4.941 -8.133 1 92.94 110 CYS A O 1
ATOM 839 N N . ARG A 1 111 ? -11.273 -3.58 -7.449 1 92.56 111 ARG A N 1
ATOM 840 C CA . ARG A 1 111 ? -12.289 -4.508 -7.93 1 92.56 111 ARG A CA 1
ATOM 841 C C . ARG A 1 111 ? -12.18 -4.707 -9.438 1 92.56 111 ARG A C 1
ATOM 843 O O . ARG A 1 111 ? -12.312 -5.824 -9.938 1 92.56 111 ARG A O 1
ATOM 850 N N . ASN A 1 112 ? -11.961 -3.637 -10.078 1 92.5 112 ASN A N 1
ATOM 851 C CA . ASN A 1 112 ? -11.789 -3.723 -11.531 1 92.5 112 ASN A CA 1
ATOM 852 C C . ASN A 1 112 ? -10.578 -4.574 -11.898 1 92.5 112 ASN A C 1
ATOM 854 O O . ASN A 1 112 ? -10.633 -5.363 -12.844 1 92.5 112 ASN A O 1
ATOM 858 N N . ALA A 1 113 ? -9.5 -4.363 -11.188 1 90.25 113 ALA A N 1
ATOM 859 C CA . ALA A 1 113 ? -8.289 -5.141 -11.43 1 90.25 113 ALA A CA 1
ATOM 860 C C . ALA A 1 113 ? -8.539 -6.629 -11.195 1 90.25 113 ALA A C 1
ATOM 862 O O . ALA A 1 113 ? -8.07 -7.473 -11.969 1 90.25 113 ALA A O 1
ATOM 863 N N . VAL A 1 114 ? -9.289 -6.938 -10.227 1 92.62 114 VAL A N 1
ATOM 864 C CA . VAL A 1 114 ? -9.578 -8.328 -9.891 1 92.62 114 VAL A CA 1
ATOM 865 C C . VAL A 1 114 ? -10.438 -8.953 -10.984 1 92.62 114 VAL A C 1
ATOM 867 O O . VAL A 1 114 ? -10.219 -10.102 -11.383 1 92.62 114 VAL A O 1
ATOM 870 N N . GLU A 1 115 ? -11.398 -8.227 -11.43 1 90.88 115 GLU A N 1
ATOM 871 C CA . GLU A 1 115 ? -12.242 -8.703 -12.516 1 90.88 115 GLU A CA 1
ATOM 872 C C . GLU A 1 115 ? -11.414 -9 -13.766 1 90.88 115 GLU A C 1
ATOM 874 O O . GLU A 1 115 ? -11.641 -10 -14.445 1 90.88 115 GLU A O 1
ATOM 879 N N . THR A 1 116 ? -10.531 -8.133 -14.078 1 89.06 116 THR A N 1
ATOM 880 C CA . THR A 1 116 ? -9.648 -8.32 -15.227 1 89.06 116 THR A CA 1
ATOM 881 C C . THR A 1 116 ? -8.805 -9.578 -15.055 1 89.06 116 THR A C 1
ATOM 883 O O . THR A 1 116 ? -8.633 -10.352 -16 1 89.06 116 THR A O 1
ATOM 886 N N . PHE A 1 117 ? -8.305 -9.766 -13.93 1 91.75 117 PHE A N 1
ATOM 887 C CA . PHE A 1 117 ? -7.523 -10.961 -13.625 1 91.75 117 PHE A CA 1
ATOM 888 C C . PHE A 1 117 ? -8.367 -12.219 -13.812 1 91.75 117 PHE A C 1
ATOM 890 O O . PHE A 1 117 ? -7.895 -13.203 -14.383 1 91.75 117 PHE A O 1
ATOM 897 N N . ALA A 1 118 ? -9.562 -12.164 -13.258 1 90.19 118 ALA A N 1
ATOM 898 C CA . ALA A 1 118 ? -10.445 -13.328 -13.344 1 90.19 118 ALA A CA 1
ATOM 899 C C . ALA A 1 118 ? -10.719 -13.695 -14.805 1 90.19 118 ALA A C 1
ATOM 901 O O . ALA A 1 118 ? -10.867 -14.867 -15.133 1 90.19 118 ALA A O 1
ATOM 902 N N . THR A 1 119 ? -10.727 -12.688 -15.617 1 88.31 119 THR A N 1
ATOM 903 C CA . THR A 1 119 ? -11.039 -12.906 -17.031 1 88.31 119 THR A CA 1
ATOM 904 C C . THR A 1 119 ? -9.789 -13.32 -17.797 1 88.31 119 THR A C 1
ATOM 906 O O . THR A 1 119 ? -9.859 -14.172 -18.688 1 88.31 119 THR A O 1
ATOM 909 N N . ASP A 1 120 ? -8.664 -12.719 -17.422 1 86.44 120 ASP A N 1
ATOM 910 C CA . ASP A 1 120 ? -7.398 -13 -18.094 1 86.44 120 ASP A CA 1
ATOM 911 C C . ASP A 1 120 ? -6.234 -12.984 -17.109 1 86.44 120 ASP A C 1
ATOM 913 O O . ASP A 1 120 ? -5.488 -12 -17.031 1 86.44 120 ASP A O 1
ATOM 917 N N . PRO A 1 121 ? -6.043 -14.016 -16.453 1 82 121 PRO A N 1
ATOM 918 C CA . PRO A 1 121 ? -5.035 -14.055 -15.391 1 82 121 PRO A CA 1
ATOM 919 C C . PRO A 1 121 ? -3.621 -13.797 -15.914 1 82 121 PRO A C 1
ATOM 921 O O . PRO A 1 121 ? -2.768 -13.305 -15.172 1 82 121 PRO A O 1
ATOM 924 N N . VAL A 1 122 ? -3.318 -14.109 -17.156 1 74.44 122 VAL A N 1
ATOM 925 C CA . VAL A 1 122 ? -1.969 -13.984 -17.688 1 74.44 122 VAL A CA 1
ATOM 926 C C . VAL A 1 122 ? -1.72 -12.555 -18.156 1 74.44 122 VAL A C 1
ATOM 928 O O . VAL A 1 122 ? -0.596 -12.055 -18.062 1 74.44 122 VAL A O 1
ATOM 931 N N . ALA A 1 123 ? -2.752 -11.938 -18.625 1 67.69 123 ALA A N 1
ATOM 932 C CA . ALA A 1 123 ? -2.59 -10.562 -19.109 1 67.69 123 ALA A CA 1
ATOM 933 C C . ALA A 1 123 ? -2.176 -9.641 -17.969 1 67.69 123 ALA A C 1
ATOM 935 O O . ALA A 1 123 ? -1.516 -8.617 -18.188 1 67.69 123 ALA A O 1
ATOM 936 N N . ASP A 1 124 ? -2.543 -10.039 -16.812 1 60.16 124 ASP A N 1
ATOM 937 C CA . ASP A 1 124 ? -2.223 -9.258 -15.625 1 60.16 124 ASP A CA 1
ATOM 938 C C . ASP A 1 124 ? -0.723 -9.281 -15.336 1 60.16 124 ASP A C 1
ATOM 940 O O . ASP A 1 124 ? -0.224 -8.477 -14.547 1 60.16 124 ASP A O 1
ATOM 944 N N . CYS A 1 125 ? 0.009 -10.086 -16.016 1 58.97 125 CYS A N 1
ATOM 945 C CA . CYS A 1 125 ? 1.421 -10.234 -15.672 1 58.97 125 CYS A CA 1
ATOM 946 C C . CYS A 1 125 ? 2.301 -9.516 -16.688 1 58.97 125 CYS A C 1
ATOM 948 O O . CYS A 1 125 ? 3.502 -9.352 -16.469 1 58.97 125 CYS A O 1
ATOM 950 N N . GLY A 1 126 ? 1.984 -8.711 -17.391 1 53.06 126 GLY A N 1
ATOM 951 C CA . GLY A 1 126 ? 2.744 -7.926 -18.344 1 53.06 126 GLY A CA 1
ATOM 952 C C . GLY A 1 126 ? 3.531 -8.781 -19.328 1 53.06 126 GLY A C 1
ATOM 953 O O . GLY A 1 126 ? 4.566 -8.352 -19.844 1 53.06 126 GLY A O 1
ATOM 954 N N . LEU A 1 127 ? 3.299 -10.047 -19.562 1 50.84 127 LEU A N 1
ATOM 955 C CA . LEU A 1 127 ? 4.133 -10.844 -20.453 1 50.84 127 LEU A CA 1
ATOM 956 C C . LEU A 1 127 ? 4.234 -10.203 -21.828 1 50.84 127 LEU A C 1
ATOM 958 O O . LEU A 1 127 ? 3.236 -9.727 -22.375 1 50.84 127 LEU A O 1
ATOM 962 N N . PHE A 1 128 ? 5.465 -9.781 -22.219 1 42.31 128 PHE A N 1
ATOM 963 C CA . PHE A 1 128 ? 5.965 -9.414 -23.531 1 42.31 128 PHE A CA 1
ATOM 964 C C . PHE A 1 128 ? 5.578 -10.469 -24.562 1 42.31 128 PHE A C 1
ATOM 966 O O . PHE A 1 128 ? 5.754 -11.672 -24.328 1 42.31 128 PHE A O 1
ATOM 973 N N . GLU A 1 129 ? 4.621 -10.172 -25.359 1 41.94 129 GLU A N 1
ATOM 974 C CA . GLU A 1 129 ? 4.605 -10.969 -26.578 1 41.94 129 GLU A CA 1
ATOM 975 C C . GLU A 1 129 ? 6.016 -11.188 -27.125 1 41.94 129 GLU A C 1
ATOM 977 O O . GLU A 1 129 ? 6.812 -10.25 -27.188 1 41.94 129 GLU A O 1
ATOM 982 N N . SER A 1 130 ? 6.688 -12.297 -26.891 1 38.19 130 SER A N 1
ATOM 983 C CA . SER A 1 130 ? 7.77 -12.742 -27.766 1 38.19 130 SER A CA 1
ATOM 984 C C . SER A 1 130 ? 7.473 -12.406 -29.219 1 38.19 130 SER A C 1
ATOM 986 O O . SER A 1 130 ? 6.477 -12.859 -29.781 1 38.19 130 SER A O 1
ATOM 988 N N . GLY A 1 131 ? 7.738 -11.273 -29.766 1 31.94 131 GLY A N 1
ATOM 989 C CA . GLY A 1 131 ? 7.824 -11.07 -31.203 1 31.94 131 GLY A CA 1
ATOM 990 C C . GLY A 1 131 ? 8.609 -12.156 -31.906 1 31.94 131 GLY A C 1
ATOM 991 O O . GLY A 1 131 ? 9.547 -12.727 -31.344 1 31.94 131 GLY A O 1
ATOM 992 N N . ASP A 1 132 ? 7.965 -12.852 -33.031 1 32.53 132 ASP A N 1
ATOM 993 C CA . ASP A 1 132 ? 8.602 -13.438 -34.219 1 32.53 132 ASP A CA 1
ATOM 994 C C . ASP A 1 132 ? 9.75 -12.562 -34.688 1 32.53 132 ASP A C 1
ATOM 996 O O . ASP A 1 132 ? 9.539 -11.414 -35.094 1 32.53 132 ASP A O 1
ATOM 1000 N N . ARG A 1 133 ? 10.883 -12.602 -34.438 1 33.31 133 ARG A N 1
ATOM 1001 C CA . ARG A 1 133 ? 11.977 -12.18 -35.312 1 33.31 133 ARG A CA 1
ATOM 1002 C C . ARG A 1 133 ? 11.922 -12.922 -36.625 1 33.31 133 ARG A C 1
ATOM 1004 O O . ARG A 1 133 ? 12.07 -14.148 -36.688 1 33.31 133 ARG A O 1
ATOM 1011 N N . LYS A 1 134 ? 11.391 -12.328 -37.719 1 23.61 134 LYS A N 1
ATOM 1012 C CA . LYS A 1 134 ? 11.781 -12.641 -39.094 1 23.61 134 LYS A CA 1
ATOM 1013 C C . LYS A 1 134 ? 13.289 -12.523 -39.25 1 23.61 134 LYS A C 1
ATOM 1015 O O . LYS A 1 134 ? 13.914 -11.602 -38.719 1 23.61 134 LYS A O 1
ATOM 1020 N N . MET B 1 1 ? 34.75 -2.596 -25.875 1 21.41 1 MET B N 1
ATOM 1021 C CA . MET B 1 1 ? 33.531 -1.887 -26.328 1 21.41 1 MET B CA 1
ATOM 1022 C C . MET B 1 1 ? 32.312 -2.34 -25.547 1 21.41 1 MET B C 1
ATOM 1024 O O . MET B 1 1 ? 32.031 -3.533 -25.484 1 21.41 1 MET B O 1
ATOM 1028 N N . PRO B 1 2 ? 31.969 -1.815 -24.328 1 25.16 2 PRO B N 1
ATOM 1029 C CA . PRO B 1 2 ? 31.203 -2.475 -23.266 1 25.16 2 PRO B CA 1
ATOM 1030 C C . PRO B 1 2 ? 29.797 -2.854 -23.703 1 25.16 2 PRO B C 1
ATOM 1032 O O . PRO B 1 2 ? 29.203 -2.174 -24.547 1 25.16 2 PRO B O 1
ATOM 1035 N N . GLN B 1 3 ? 29.531 -4.145 -24.141 1 27.41 3 GLN B N 1
ATOM 1036 C CA . GLN B 1 3 ? 28.297 -4.707 -24.656 1 27.41 3 GLN B CA 1
ATOM 1037 C C . GLN B 1 3 ? 27.078 -4.133 -23.922 1 27.41 3 GLN B C 1
ATOM 1039 O O . GLN B 1 3 ? 27.062 -4.102 -22.688 1 27.41 3 GLN B O 1
ATOM 1044 N N . SER B 1 4 ? 26.594 -3.037 -24.469 1 25.17 4 SER B N 1
ATOM 1045 C CA . SER B 1 4 ? 25.406 -2.281 -24.062 1 25.17 4 SER B CA 1
ATOM 1046 C C . SER B 1 4 ? 24.25 -3.211 -23.703 1 25.17 4 SER B C 1
ATOM 1048 O O . SER B 1 4 ? 23.859 -4.062 -24.5 1 25.17 4 SER B O 1
ATOM 1050 N N . PHE B 1 5 ? 24.406 -3.934 -22.625 1 27.11 5 PHE B N 1
ATOM 1051 C CA . PHE B 1 5 ? 23.406 -4.891 -22.172 1 27.11 5 PHE B CA 1
ATOM 1052 C C . PHE B 1 5 ? 22 -4.414 -22.516 1 27.11 5 PHE B C 1
ATOM 1054 O O . PHE B 1 5 ? 21.609 -3.295 -22.172 1 27.11 5 PHE B O 1
ATOM 1061 N N . GLN B 1 6 ? 21.594 -4.488 -23.812 1 30.67 6 GLN B N 1
ATOM 1062 C CA . GLN B 1 6 ? 20.25 -4.293 -24.375 1 30.67 6 GLN B CA 1
ATOM 1063 C C . GLN B 1 6 ? 19.172 -4.586 -23.344 1 30.67 6 GLN B C 1
ATOM 1065 O O . GLN B 1 6 ? 19.062 -5.715 -22.859 1 30.67 6 GLN B O 1
ATOM 1070 N N . GLU B 1 7 ? 19.219 -3.742 -22.344 1 30.03 7 GLU B N 1
ATOM 1071 C CA . GLU B 1 7 ? 18.281 -3.734 -21.219 1 30.03 7 GLU B CA 1
ATOM 1072 C C . GLU B 1 7 ? 16.875 -4.133 -21.688 1 30.03 7 GLU B C 1
ATOM 1074 O O . GLU B 1 7 ? 16.297 -3.471 -22.547 1 30.03 7 GLU B O 1
ATOM 1079 N N . VAL B 1 8 ? 16.656 -5.352 -22.188 1 29.2 8 VAL B N 1
ATOM 1080 C CA . VAL B 1 8 ? 15.352 -5.957 -22.422 1 29.2 8 VAL B CA 1
ATOM 1081 C C . VAL B 1 8 ? 14.328 -5.355 -21.469 1 29.2 8 VAL B C 1
ATOM 1083 O O . VAL B 1 8 ? 14.414 -5.547 -20.25 1 29.2 8 VAL B O 1
ATOM 1086 N N . ALA B 1 9 ? 14.094 -4.102 -21.531 1 31.06 9 ALA B N 1
ATOM 1087 C CA . ALA B 1 9 ? 13.18 -3.297 -20.734 1 31.06 9 ALA B CA 1
ATOM 1088 C C . ALA B 1 9 ? 11.891 -4.062 -20.438 1 31.06 9 ALA B C 1
ATOM 1090 O O . ALA B 1 9 ? 11.062 -4.258 -21.312 1 31.06 9 ALA B O 1
ATOM 1091 N N . ALA B 1 10 ? 11.906 -5.23 -19.844 1 35.16 10 ALA B N 1
ATOM 1092 C CA . ALA B 1 10 ? 10.75 -5.973 -19.344 1 35.16 10 ALA B CA 1
ATOM 1093 C C . ALA B 1 10 ? 9.625 -5.031 -18.938 1 35.16 10 ALA B C 1
ATOM 1095 O O . ALA B 1 10 ? 9.875 -3.965 -18.375 1 35.16 10 ALA B O 1
ATOM 1096 N N . ALA B 1 11 ? 8.539 -4.906 -19.641 1 37 11 ALA B N 1
ATOM 1097 C CA . ALA B 1 11 ? 7.379 -4.051 -19.391 1 37 11 ALA B CA 1
ATOM 1098 C C . ALA B 1 11 ? 7.199 -3.812 -17.891 1 37 11 ALA B C 1
ATOM 1100 O O . ALA B 1 11 ? 7.383 -4.727 -17.078 1 37 11 ALA B O 1
ATOM 1101 N N . GLU B 1 12 ? 7.746 -2.871 -17.297 1 44.38 12 GLU B N 1
ATOM 1102 C CA . GLU B 1 12 ? 7.562 -2.523 -15.898 1 44.38 12 GLU B CA 1
ATOM 1103 C C . GLU B 1 12 ? 6.152 -2.869 -15.43 1 44.38 12 GLU B C 1
ATOM 1105 O O . GLU B 1 12 ? 5.168 -2.465 -16.047 1 44.38 12 GLU B O 1
ATOM 1110 N N . PRO B 1 13 ? 5.922 -4.051 -14.875 1 48.62 13 PRO B N 1
ATOM 1111 C CA . PRO B 1 13 ? 4.582 -4.445 -14.438 1 48.62 13 PRO B CA 1
ATOM 1112 C C . PRO B 1 13 ? 3.744 -3.266 -13.953 1 48.62 13 PRO B C 1
ATOM 1114 O O . PRO B 1 13 ? 4.281 -2.334 -13.344 1 48.62 13 PRO B O 1
ATOM 1117 N N . ASP B 1 14 ? 2.666 -2.975 -14.766 1 58.94 14 ASP B N 1
ATOM 1118 C CA . ASP B 1 14 ? 1.677 -1.974 -14.375 1 58.94 14 ASP B CA 1
ATOM 1119 C C . ASP B 1 14 ? 1.251 -2.16 -12.922 1 58.94 14 ASP B C 1
ATOM 1121 O O . ASP B 1 14 ? 0.793 -3.236 -12.531 1 58.94 14 ASP B O 1
ATOM 1125 N N . PRO B 1 15 ? 1.788 -1.344 -12.07 1 59.34 15 PRO B N 1
ATOM 1126 C CA . PRO B 1 15 ? 1.379 -1.413 -10.664 1 59.34 15 PRO B CA 1
ATOM 1127 C C . PRO B 1 15 ? -0.13 -1.577 -10.492 1 59.34 15 PRO B C 1
ATOM 1129 O O . PRO B 1 15 ? -0.606 -1.861 -9.391 1 59.34 15 PRO B O 1
ATOM 1132 N N . ASP B 1 16 ? -0.759 -1.567 -11.641 1 66.25 16 ASP B N 1
ATOM 1133 C CA . ASP B 1 16 ? -2.215 -1.588 -11.555 1 66.25 16 ASP B CA 1
ATOM 1134 C C . ASP B 1 16 ? -2.756 -3.004 -11.734 1 66.25 16 ASP B C 1
ATOM 1136 O O . ASP B 1 16 ? -3.971 -3.207 -11.797 1 66.25 16 ASP B O 1
ATOM 1140 N N . GLN B 1 17 ? -1.861 -3.842 -11.617 1 84 17 GLN B N 1
ATOM 1141 C CA . GLN B 1 17 ? -2.324 -5.219 -11.75 1 84 17 GLN B CA 1
ATOM 1142 C C . GLN B 1 17 ? -2.771 -5.785 -10.406 1 84 17 GLN B C 1
ATOM 1144 O O . GLN B 1 17 ? -2.229 -5.422 -9.367 1 84 17 GLN B O 1
ATOM 1149 N N . ALA B 1 18 ? -3.752 -6.719 -10.531 1 91.25 18 ALA B N 1
ATOM 1150 C CA . ALA B 1 18 ? -4.426 -7.219 -9.336 1 91.25 18 ALA B CA 1
ATOM 1151 C C . ALA B 1 18 ? -3.441 -7.906 -8.398 1 91.25 18 ALA B C 1
ATOM 1153 O O . ALA B 1 18 ? -3.447 -7.664 -7.188 1 91.25 18 ALA B O 1
ATOM 1154 N N . LEU B 1 19 ? -2.555 -8.68 -9 1 92.62 19 LEU B N 1
ATOM 1155 C CA . LEU B 1 19 ? -1.594 -9.406 -8.18 1 92.62 19 LEU B CA 1
ATOM 1156 C C . LEU B 1 19 ? -0.682 -8.445 -7.422 1 92.62 19 LEU B C 1
ATOM 1158 O O . LEU B 1 19 ? -0.32 -8.695 -6.273 1 92.62 19 LEU B O 1
ATOM 1162 N N . ALA B 1 20 ? -0.354 -7.395 -8.047 1 90.81 20 ALA B N 1
ATOM 1163 C CA . ALA B 1 20 ? 0.501 -6.387 -7.426 1 90.81 20 ALA B CA 1
ATOM 1164 C C . ALA B 1 20 ? -0.259 -5.598 -6.363 1 90.81 20 ALA B C 1
ATOM 1166 O O . ALA B 1 20 ? 0.231 -5.422 -5.246 1 90.81 20 ALA B O 1
ATOM 1167 N N . ILE B 1 21 ? -1.456 -5.246 -6.645 1 88.25 21 ILE B N 1
ATOM 1168 C CA . ILE B 1 21 ? -2.195 -4.332 -5.781 1 88.25 21 ILE B CA 1
ATOM 1169 C C . ILE B 1 21 ? -2.756 -5.098 -4.582 1 88.25 21 ILE B C 1
ATOM 1171 O O . ILE B 1 21 ? -2.77 -4.582 -3.461 1 88.25 21 ILE B O 1
ATOM 1175 N N . VAL B 1 22 ? -3.16 -6.27 -4.781 1 91.94 22 VAL B N 1
ATOM 1176 C CA . VAL B 1 22 ? -3.861 -6.988 -3.725 1 91.94 22 VAL B CA 1
ATOM 1177 C C . VAL B 1 22 ? -2.855 -7.762 -2.871 1 91.94 22 VAL B C 1
ATOM 1179 O O . VAL B 1 22 ? -2.941 -7.754 -1.642 1 91.94 22 VAL B O 1
ATOM 1182 N N . PHE B 1 23 ? -1.86 -8.352 -3.574 1 92.5 23 PHE B N 1
ATOM 1183 C CA . PHE B 1 23 ? -0.973 -9.227 -2.814 1 92.5 23 PHE B CA 1
ATOM 1184 C C . PHE B 1 23 ? 0.407 -8.602 -2.664 1 92.5 23 PHE B C 1
ATOM 1186 O O . PHE B 1 23 ? 1.251 -9.109 -1.925 1 92.5 23 PHE B O 1
ATOM 1193 N N . GLY B 1 24 ? 0.67 -7.605 -3.436 1 90.31 24 GLY B N 1
ATOM 1194 C CA . GLY B 1 24 ? 1.953 -6.934 -3.307 1 90.31 24 GLY B CA 1
ATOM 1195 C C . GLY B 1 24 ? 3.078 -7.652 -4.023 1 90.31 24 GLY B C 1
ATOM 1196 O O . GLY B 1 24 ? 4.234 -7.582 -3.604 1 90.31 24 GLY B O 1
ATOM 1197 N N . LEU B 1 25 ? 2.734 -8.297 -5.047 1 92.25 25 LEU B N 1
ATOM 1198 C CA . LEU B 1 25 ? 3.775 -9.023 -5.762 1 92.25 25 LEU B CA 1
ATOM 1199 C C . LEU B 1 25 ? 4.609 -8.078 -6.617 1 92.25 25 LEU B C 1
ATOM 1201 O O . LEU B 1 25 ? 4.07 -7.164 -7.246 1 92.25 25 LEU B O 1
ATOM 1205 N N . ASN B 1 26 ? 5.879 -8.422 -6.648 1 90.62 26 ASN B N 1
ATOM 1206 C CA . ASN B 1 26 ? 6.73 -7.66 -7.547 1 90.62 26 ASN B CA 1
ATOM 1207 C C . ASN B 1 26 ? 6.723 -8.242 -8.961 1 90.62 26 ASN B C 1
ATOM 1209 O O . ASN B 1 26 ? 5.977 -9.18 -9.242 1 90.62 26 ASN B O 1
ATOM 1213 N N . GLY B 1 27 ? 7.496 -7.617 -9.812 1 89.69 27 GLY B N 1
ATOM 1214 C CA . GLY B 1 27 ? 7.484 -8.008 -11.211 1 89.69 27 GLY B CA 1
ATOM 1215 C C . GLY B 1 27 ? 7.883 -9.461 -11.43 1 89.69 27 GLY B C 1
ATOM 1216 O O . GLY B 1 27 ? 7.219 -10.188 -12.172 1 89.69 27 GLY B O 1
ATOM 1217 N N . SER B 1 28 ? 8.938 -9.859 -10.781 1 92.06 28 SER B N 1
ATOM 1218 C CA . SER B 1 28 ? 9.43 -11.227 -10.945 1 92.06 28 SER B CA 1
ATOM 1219 C C . SER B 1 28 ? 8.438 -12.242 -10.398 1 92.06 28 SER B C 1
ATOM 1221 O O . SER B 1 28 ? 8.242 -13.312 -10.984 1 92.06 28 SER B O 1
ATOM 1223 N N . GLU B 1 29 ? 7.836 -11.906 -9.328 1 93.88 29 GLU B N 1
ATOM 1224 C CA . GLU B 1 29 ? 6.852 -12.781 -8.703 1 93.88 29 GLU B CA 1
ATOM 1225 C C . GLU B 1 29 ? 5.613 -12.938 -9.578 1 93.88 29 GLU B C 1
ATOM 1227 O O . GLU B 1 29 ? 5.098 -14.047 -9.742 1 93.88 29 GLU B O 1
ATOM 1232 N N . ARG B 1 30 ? 5.242 -11.898 -10.125 1 92.94 30 ARG B N 1
ATOM 1233 C CA . ARG B 1 30 ? 4.098 -11.953 -11.031 1 92.94 30 ARG B CA 1
ATOM 1234 C C . ARG B 1 30 ? 4.434 -12.75 -12.289 1 92.94 30 ARG B C 1
ATOM 1236 O O . ARG B 1 30 ? 3.619 -13.547 -12.758 1 92.94 30 ARG B O 1
ATOM 1243 N N . THR B 1 31 ? 5.566 -12.531 -12.781 1 91.62 31 THR B N 1
ATOM 1244 C CA . THR B 1 31 ? 6.008 -13.242 -13.977 1 91.62 31 THR B CA 1
ATOM 1245 C C . THR B 1 31 ? 6.074 -14.75 -13.711 1 91.62 31 THR B C 1
ATOM 1247 O O . THR B 1 31 ? 5.68 -15.547 -14.562 1 91.62 31 THR B O 1
ATOM 1250 N N . ALA B 1 32 ? 6.539 -15.062 -12.609 1 94.81 32 ALA B N 1
ATOM 1251 C CA . ALA B 1 32 ? 6.602 -16.469 -12.234 1 94.81 32 ALA B CA 1
ATOM 1252 C C . ALA B 1 32 ? 5.207 -17.094 -12.195 1 94.81 32 ALA B C 1
ATOM 1254 O O . ALA B 1 32 ? 4.996 -18.188 -12.711 1 94.81 32 ALA B O 1
ATOM 1255 N N . TYR B 1 33 ? 4.316 -16.406 -11.57 1 95.19 33 TYR B N 1
ATOM 1256 C CA . TYR B 1 33 ? 2.943 -16.906 -11.508 1 95.19 33 TYR B CA 1
ATOM 1257 C C . TYR B 1 33 ? 2.357 -17.078 -12.898 1 95.19 33 TYR B C 1
ATOM 1259 O O . TYR B 1 33 ? 1.712 -18.078 -13.188 1 95.19 33 TYR B O 1
ATOM 1267 N N . ALA B 1 34 ? 2.609 -16.172 -13.695 1 91.06 34 ALA B N 1
ATOM 1268 C CA . ALA B 1 34 ? 2.109 -16.234 -15.062 1 91.06 34 ALA B CA 1
ATOM 1269 C C . ALA B 1 34 ? 2.697 -17.438 -15.797 1 91.06 34 ALA B C 1
ATOM 1271 O O . ALA B 1 34 ? 1.983 -18.156 -16.516 1 91.06 34 ALA B O 1
ATOM 1272 N N . ALA B 1 35 ? 3.963 -17.594 -15.656 1 93.31 35 ALA B N 1
ATOM 1273 C CA . ALA B 1 35 ? 4.633 -18.719 -16.297 1 93.31 35 ALA B CA 1
ATOM 1274 C C . ALA B 1 35 ? 4.012 -20.047 -15.852 1 93.31 35 ALA B C 1
ATOM 1276 O O . ALA B 1 35 ? 3.809 -20.953 -16.672 1 93.31 35 ALA B O 1
ATOM 1277 N N . LEU B 1 36 ? 3.717 -20.141 -14.617 1 95.31 36 LEU B N 1
ATOM 1278 C CA . LEU B 1 36 ? 3.115 -21.359 -14.094 1 95.31 36 LEU B CA 1
ATOM 1279 C C . LEU B 1 36 ? 1.694 -21.547 -14.617 1 95.31 36 LEU B C 1
ATOM 1281 O O . LEU B 1 36 ? 1.262 -22.656 -14.891 1 95.31 36 LEU B O 1
ATOM 1285 N N . CYS B 1 37 ? 0.987 -20.469 -14.766 1 91.69 37 CYS B N 1
ATOM 1286 C CA . CYS B 1 37 ? -0.368 -20.516 -15.297 1 91.69 37 CYS B CA 1
ATOM 1287 C C . CYS B 1 37 ? -0.365 -21 -16.75 1 91.69 37 CYS B C 1
ATOM 1289 O O . CYS B 1 37 ? -1.268 -21.734 -17.156 1 91.69 37 CYS B O 1
ATOM 1291 N N . GLU B 1 38 ? 0.616 -20.594 -17.422 1 90.88 38 GLU B N 1
ATOM 1292 C CA . GLU B 1 38 ? 0.677 -20.906 -18.844 1 90.88 38 GLU B CA 1
ATOM 1293 C C . GLU B 1 38 ? 1.208 -22.312 -19.094 1 90.88 38 GLU B C 1
ATOM 1295 O O . GLU B 1 38 ? 1.015 -22.875 -20.172 1 9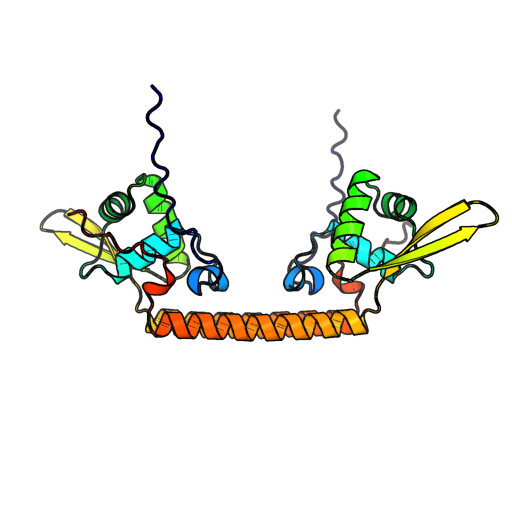0.88 38 GLU B O 1
ATOM 1300 N N . SER B 1 39 ? 1.853 -22.75 -18.109 1 92.56 39 SER B N 1
ATOM 1301 C CA . SER B 1 39 ? 2.424 -24.094 -18.25 1 92.56 39 SER B CA 1
ATOM 1302 C C . SER B 1 39 ? 1.355 -25.172 -18.109 1 92.56 39 SER B C 1
ATOM 1304 O O . SER B 1 39 ? 0.521 -25.094 -17.203 1 92.56 39 SER B O 1
ATOM 1306 N N . ASP B 1 40 ? 1.384 -26.172 -18.984 1 91.94 40 ASP B N 1
ATOM 1307 C CA . ASP B 1 40 ? 0.453 -27.297 -18.906 1 91.94 40 ASP B CA 1
ATOM 1308 C C . ASP B 1 40 ? 0.864 -28.281 -17.828 1 91.94 40 ASP B C 1
ATOM 1310 O O . ASP B 1 40 ? 0.052 -29.094 -17.375 1 91.94 40 ASP B O 1
ATOM 1314 N N . GLU B 1 41 ? 2.078 -28.281 -17.484 1 93.81 41 GLU B N 1
ATOM 1315 C CA . GLU B 1 41 ? 2.605 -29.203 -16.469 1 93.81 41 GLU B CA 1
ATOM 1316 C C . GLU B 1 41 ? 3.254 -28.438 -15.32 1 93.81 41 GLU B C 1
ATOM 1318 O O . GLU B 1 41 ? 3.789 -27.344 -15.516 1 93.81 41 GLU B O 1
ATOM 1323 N N . PRO B 1 42 ? 3.168 -29.047 -14.094 1 96.44 42 PRO B N 1
ATOM 1324 C CA . PRO B 1 42 ? 3.885 -28.438 -12.969 1 96.44 42 PRO B CA 1
ATOM 1325 C C . PRO B 1 42 ? 5.375 -28.25 -13.25 1 96.44 42 PRO B C 1
ATOM 1327 O O . PRO B 1 42 ? 5.945 -28.984 -14.07 1 96.44 42 PRO B O 1
ATOM 1330 N N . MET B 1 43 ? 5.965 -27.234 -12.578 1 97.06 43 MET B N 1
ATOM 1331 C CA . MET B 1 43 ? 7.379 -26.953 -12.781 1 97.06 43 MET B CA 1
ATOM 1332 C C . MET B 1 43 ? 8.148 -27.062 -11.477 1 97.06 43 MET B C 1
ATOM 1334 O O . MET B 1 43 ? 7.637 -26.703 -10.414 1 97.06 43 MET B O 1
ATOM 1338 N N . SER B 1 44 ? 9.375 -27.547 -11.625 1 96.75 44 SER B N 1
ATOM 1339 C CA . SER B 1 44 ? 10.289 -27.484 -10.492 1 96.75 44 SER B CA 1
ATOM 1340 C C . SER B 1 44 ? 10.859 -26.094 -10.312 1 96.75 44 SER B C 1
ATOM 1342 O O . SER B 1 44 ? 10.719 -25.234 -11.195 1 96.75 44 SER B O 1
ATOM 1344 N N . VAL B 1 45 ? 11.531 -25.922 -9.156 1 97.69 45 VAL B N 1
ATOM 1345 C CA . VAL B 1 45 ? 12.18 -24.641 -8.914 1 97.69 45 VAL B CA 1
ATOM 1346 C C . VAL B 1 45 ? 13.25 -24.391 -9.977 1 97.69 45 VAL B C 1
ATOM 1348 O O . VAL B 1 45 ? 13.422 -23.266 -10.453 1 97.69 45 VAL B O 1
ATOM 1351 N N . GLN B 1 46 ? 13.938 -25.438 -10.367 1 97.56 46 GLN B N 1
ATOM 1352 C CA . GLN B 1 46 ? 14.969 -25.312 -11.391 1 97.56 46 GLN B CA 1
ATOM 1353 C C . GLN B 1 46 ? 14.375 -24.875 -12.727 1 97.56 46 GLN B C 1
ATOM 1355 O O . GLN B 1 46 ? 14.914 -24 -13.391 1 97.56 46 GLN B O 1
ATOM 1360 N N . GLU B 1 47 ? 13.359 -25.531 -13.086 1 97.06 47 GLU B N 1
ATOM 1361 C CA . GLU B 1 47 ? 12.68 -25.172 -14.328 1 97.06 47 GLU B CA 1
ATOM 1362 C C . GLU B 1 47 ? 12.188 -23.734 -14.305 1 97.06 47 GLU B C 1
ATOM 1364 O O . GLU B 1 47 ? 12.266 -23.031 -15.305 1 97.06 47 GLU B O 1
ATOM 1369 N N . LEU B 1 48 ? 11.672 -23.344 -13.188 1 97.5 48 LEU B N 1
ATOM 1370 C CA . LEU B 1 48 ? 11.211 -21.969 -13.031 1 97.5 48 LEU B CA 1
ATOM 1371 C C . LEU B 1 48 ? 12.375 -20.984 -13.148 1 97.5 48 LEU B C 1
ATOM 1373 O O . LEU B 1 48 ? 12.258 -19.938 -13.789 1 97.5 48 LEU B O 1
ATOM 1377 N N . ALA B 1 49 ? 13.469 -21.297 -12.555 1 97.94 49 ALA B N 1
ATOM 1378 C CA . ALA B 1 49 ? 14.672 -20.469 -12.656 1 97.94 49 ALA B CA 1
ATOM 1379 C C . ALA B 1 49 ? 15.102 -20.312 -14.109 1 97.94 49 ALA B C 1
ATOM 1381 O O . ALA B 1 49 ? 15.43 -19.203 -14.547 1 97.94 49 ALA B O 1
ATOM 1382 N N . ASP B 1 50 ? 15.062 -21.359 -14.812 1 97.19 50 ASP B N 1
ATOM 1383 C CA . ASP B 1 50 ? 15.414 -21.328 -16.234 1 97.19 50 ASP B CA 1
ATOM 1384 C C . ASP B 1 50 ? 14.445 -20.453 -17.016 1 97.19 50 ASP B C 1
ATOM 1386 O O . ASP B 1 50 ? 14.852 -19.688 -17.891 1 97.19 50 ASP B O 1
ATOM 1390 N N . GLU B 1 51 ? 13.203 -20.641 -16.703 1 94.94 51 GLU B N 1
ATOM 1391 C CA . GLU B 1 51 ? 12.164 -19.875 -17.391 1 94.94 51 GLU B CA 1
ATOM 1392 C C . GLU B 1 51 ? 12.312 -18.391 -17.125 1 94.94 51 GLU B C 1
ATOM 1394 O O . GLU B 1 51 ? 12.133 -17.578 -18.031 1 94.94 51 GLU B O 1
ATOM 1399 N N . LEU B 1 52 ? 12.664 -18.047 -15.953 1 94.44 52 LEU B N 1
ATOM 1400 C CA . LEU B 1 52 ? 12.766 -16.641 -15.555 1 94.44 52 LEU B CA 1
ATOM 1401 C C . LEU B 1 52 ? 14.18 -16.125 -15.797 1 94.44 52 LEU B C 1
ATOM 1403 O O . LEU B 1 52 ? 14.43 -14.922 -15.656 1 94.44 52 LEU B O 1
ATOM 1407 N N . ASP B 1 53 ? 15.023 -16.984 -16.172 1 95.88 53 ASP B N 1
ATOM 1408 C CA . ASP B 1 53 ? 16.422 -16.641 -16.375 1 95.88 53 ASP B CA 1
ATOM 1409 C C . ASP B 1 53 ? 17 -15.945 -15.133 1 95.88 53 ASP B C 1
ATOM 1411 O O . ASP B 1 53 ? 17.547 -14.852 -15.234 1 95.88 53 ASP B O 1
ATOM 1415 N N . CYS B 1 54 ? 16.797 -16.641 -14.008 1 96.5 54 CYS B N 1
ATOM 1416 C CA . CYS B 1 54 ? 17.297 -16.109 -12.742 1 96.5 54 CYS B CA 1
ATOM 1417 C C . CYS B 1 54 ? 18.016 -17.188 -11.938 1 96.5 54 CYS B C 1
ATOM 1419 O O . CYS B 1 54 ? 18.062 -18.344 -12.344 1 96.5 54 CYS B O 1
ATOM 1421 N N . ALA B 1 55 ? 18.609 -16.703 -10.914 1 97.56 55 ALA B N 1
ATOM 1422 C CA . ALA B 1 55 ? 19.312 -17.625 -10.023 1 97.56 55 ALA B CA 1
ATOM 1423 C C . ALA B 1 55 ? 18.344 -18.547 -9.297 1 97.56 55 ALA B C 1
ATOM 1425 O O . ALA B 1 55 ? 17.203 -18.156 -9.016 1 97.56 55 ALA B O 1
ATOM 1426 N N . LEU B 1 56 ? 18.969 -19.781 -8.977 1 97.88 56 LEU B N 1
ATOM 1427 C CA . LEU B 1 56 ? 18.156 -20.766 -8.273 1 97.88 56 LEU B CA 1
ATOM 1428 C C . LEU B 1 56 ? 17.719 -20.25 -6.914 1 97.88 56 LEU B C 1
ATOM 1430 O O . LEU B 1 56 ? 16.594 -20.484 -6.488 1 97.88 56 LEU B O 1
ATOM 1434 N N . THR B 1 57 ? 18.453 -19.531 -6.191 1 97.75 57 THR B N 1
ATOM 1435 C CA . THR B 1 57 ? 18.141 -18.953 -4.887 1 97.75 57 THR B CA 1
ATOM 1436 C C . THR B 1 57 ? 16.984 -17.953 -5 1 97.75 57 THR B C 1
ATOM 1438 O O . THR B 1 57 ? 16.125 -17.891 -4.117 1 97.75 57 THR B O 1
ATOM 1441 N N . THR B 1 58 ? 16.984 -17.188 -6.102 1 98 58 THR B N 1
ATOM 1442 C CA . THR B 1 58 ? 15.906 -16.234 -6.359 1 98 58 THR B CA 1
ATOM 1443 C C . THR B 1 58 ? 14.602 -16.969 -6.625 1 98 58 THR B C 1
ATOM 1445 O O . THR B 1 58 ? 13.547 -16.578 -6.121 1 98 58 THR B O 1
ATOM 1448 N N . ALA B 1 59 ? 14.719 -17.984 -7.418 1 98.06 59 ALA B N 1
ATOM 1449 C CA . ALA B 1 59 ? 13.531 -18.781 -7.738 1 98.06 59 ALA B CA 1
ATOM 1450 C C . ALA B 1 59 ? 12.922 -19.391 -6.48 1 98.06 59 ALA B C 1
ATOM 1452 O O . ALA B 1 59 ? 11.695 -19.453 -6.344 1 98.06 59 ALA B O 1
ATOM 1453 N N . TYR B 1 60 ? 13.711 -19.75 -5.613 1 97.69 60 TYR B N 1
ATOM 1454 C CA . TYR B 1 60 ? 13.219 -20.297 -4.352 1 97.69 60 TYR B CA 1
ATOM 1455 C C . TYR B 1 60 ? 12.422 -19.25 -3.58 1 97.69 60 TYR B C 1
ATOM 1457 O O . TYR B 1 60 ? 11.352 -19.547 -3.043 1 97.69 60 TYR B O 1
ATOM 1465 N N . ARG B 1 61 ? 12.945 -18.094 -3.527 1 97.88 61 ARG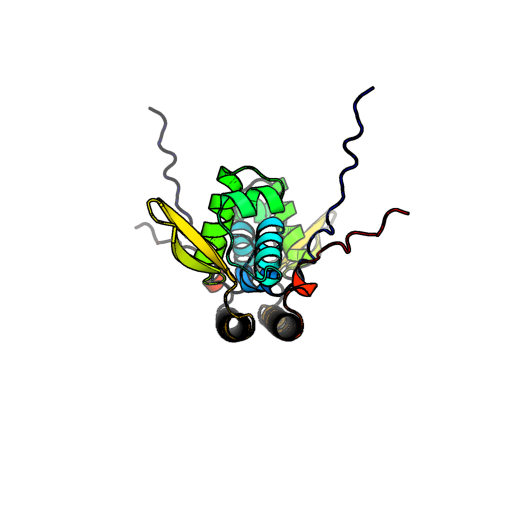 B N 1
ATOM 1466 C CA . ARG B 1 61 ? 12.281 -17 -2.811 1 97.88 61 ARG B CA 1
ATOM 1467 C C . ARG B 1 61 ? 10.961 -16.641 -3.475 1 97.88 61 ARG B C 1
ATOM 1469 O O . ARG B 1 61 ? 9.977 -16.344 -2.793 1 97.88 61 ARG B O 1
ATOM 1476 N N . ILE B 1 62 ? 10.977 -16.672 -4.742 1 97.81 62 ILE B N 1
ATOM 1477 C CA . ILE B 1 62 ? 9.758 -16.375 -5.484 1 97.81 62 ILE B CA 1
ATOM 1478 C C . ILE B 1 62 ? 8.703 -17.438 -5.176 1 97.81 62 ILE B C 1
ATOM 1480 O O . ILE B 1 62 ? 7.551 -17.109 -4.867 1 97.81 62 ILE B O 1
ATOM 1484 N N . VAL B 1 63 ? 9.07 -18.688 -5.234 1 98 63 VAL B N 1
ATOM 1485 C CA . VAL B 1 63 ? 8.133 -19.781 -4.973 1 98 63 VAL B CA 1
ATOM 1486 C C . VAL B 1 63 ? 7.605 -19.672 -3.543 1 98 63 VAL B C 1
ATOM 1488 O O . VAL B 1 63 ? 6.414 -19.859 -3.299 1 98 63 VAL B O 1
ATOM 1491 N N . ASP B 1 64 ? 8.469 -19.391 -2.664 1 97.69 64 ASP B N 1
ATOM 1492 C CA . ASP B 1 64 ? 8.07 -19.203 -1.273 1 97.69 64 ASP B CA 1
ATOM 1493 C C . ASP B 1 64 ? 6.992 -18.125 -1.155 1 97.69 64 ASP B C 1
ATOM 1495 O O . ASP B 1 64 ? 5.992 -18.312 -0.459 1 97.69 64 ASP B O 1
ATOM 1499 N N . THR B 1 65 ? 7.242 -17.031 -1.816 1 97.81 65 THR B N 1
ATOM 1500 C CA . THR B 1 65 ? 6.297 -15.922 -1.798 1 97.81 65 THR B CA 1
ATOM 1501 C C . THR B 1 65 ? 4.957 -16.344 -2.389 1 97.81 65 THR B C 1
ATOM 1503 O O . THR B 1 65 ? 3.902 -16.078 -1.805 1 97.81 65 THR B O 1
ATOM 1506 N N . LEU B 1 66 ? 5.016 -17 -3.525 1 97.69 66 LEU B N 1
ATOM 1507 C CA . LEU B 1 66 ? 3.787 -17.422 -4.18 1 97.69 66 LEU B CA 1
ATOM 1508 C C . LEU B 1 66 ? 3.039 -18.438 -3.316 1 97.69 66 LEU B C 1
ATOM 1510 O O . LEU B 1 66 ? 1.808 -18.406 -3.248 1 97.69 66 LEU B O 1
ATOM 1514 N N . GLU B 1 67 ? 3.752 -19.281 -2.654 1 97.44 67 GLU B N 1
ATOM 1515 C CA . GLU B 1 67 ? 3.135 -20.266 -1.766 1 97.44 67 GLU B CA 1
ATOM 1516 C C . GLU B 1 67 ? 2.486 -19.578 -0.562 1 97.44 67 GLU B C 1
ATOM 1518 O O . GLU B 1 67 ? 1.391 -19.969 -0.144 1 97.44 67 GLU B O 1
ATOM 1523 N N . ALA B 1 68 ? 3.139 -18.609 -0.021 1 96.19 68 ALA B N 1
ATOM 1524 C CA . ALA B 1 68 ? 2.629 -17.875 1.134 1 96.19 68 ALA B CA 1
ATOM 1525 C C . ALA B 1 68 ? 1.285 -17.219 0.82 1 96.19 68 ALA B C 1
ATOM 1527 O O . ALA B 1 68 ? 0.425 -17.109 1.695 1 96.19 68 ALA B O 1
ATOM 1528 N N . HIS B 1 69 ? 1.101 -16.859 -0.405 1 95.75 69 HIS B N 1
ATOM 1529 C CA . HIS B 1 69 ? -0.151 -16.234 -0.826 1 95.75 69 HIS B CA 1
ATOM 1530 C C . HIS B 1 69 ? -1.091 -17.266 -1.452 1 95.75 69 HIS B C 1
ATOM 1532 O O . HIS B 1 69 ? -2.137 -16.906 -1.997 1 95.75 69 HIS B O 1
ATOM 1538 N N . ARG B 1 70 ? -0.685 -18.484 -1.395 1 96.81 70 ARG B N 1
ATOM 1539 C CA . ARG B 1 70 ? -1.474 -19.609 -1.893 1 96.81 70 ARG B CA 1
ATOM 1540 C C . ARG B 1 70 ? -1.744 -19.469 -3.387 1 96.81 70 ARG B C 1
ATOM 1542 O O . ARG B 1 70 ? -2.83 -19.812 -3.859 1 96.81 70 ARG B O 1
ATOM 1549 N N . LEU B 1 71 ? -0.846 -18.953 -4.039 1 97.06 71 LEU B N 1
ATOM 1550 C CA . LEU B 1 71 ? -0.953 -18.797 -5.484 1 97.06 71 LEU B CA 1
ATOM 1551 C C . LEU B 1 71 ? -0.423 -20.031 -6.211 1 97.06 71 LEU B C 1
ATOM 1553 O O . LEU B 1 71 ? -0.709 -20.234 -7.395 1 97.06 71 LEU B O 1
ATOM 1557 N N . VAL B 1 72 ? 0.388 -20.844 -5.523 1 97.56 72 VAL B N 1
ATOM 1558 C CA . VAL B 1 72 ? 0.905 -22.078 -6.094 1 97.56 72 VAL B CA 1
ATOM 1559 C C . VAL B 1 72 ? 0.73 -23.219 -5.094 1 97.56 72 VAL B C 1
ATOM 1561 O O . VAL B 1 72 ? 0.618 -22.984 -3.891 1 97.56 72 VAL B O 1
ATOM 15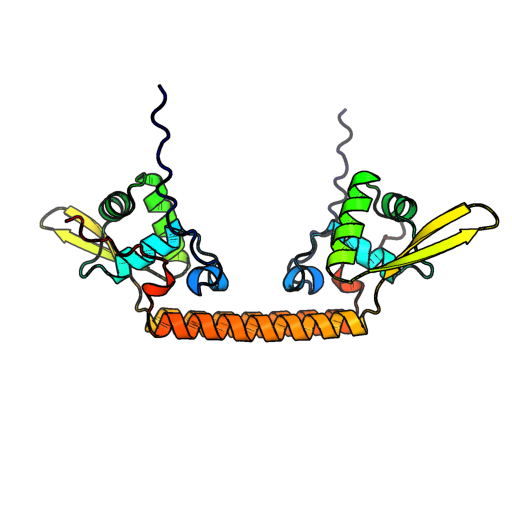64 N N . GLU B 1 73 ? 0.637 -24.344 -5.613 1 96.62 73 GLU B N 1
ATOM 1565 C CA . GLU B 1 73 ? 0.573 -25.562 -4.816 1 96.62 73 GLU B CA 1
ATOM 1566 C C . GLU B 1 73 ? 1.758 -26.469 -5.109 1 96.62 73 GLU B C 1
ATOM 1568 O O . GLU B 1 73 ? 2.158 -26.625 -6.266 1 96.62 73 GLU B O 1
ATOM 1573 N N . SER B 1 74 ? 2.24 -26.984 -4.039 1 96.38 74 SER B N 1
ATOM 1574 C CA . SER B 1 74 ? 3.369 -27.906 -4.184 1 96.38 74 SER B CA 1
ATOM 1575 C C . SER B 1 74 ? 2.9 -29.344 -4.262 1 96.38 74 SER B C 1
ATOM 1577 O O . SER B 1 74 ? 1.958 -29.75 -3.57 1 96.38 74 SER B O 1
ATOM 1579 N N . LYS B 1 75 ? 3.537 -30.047 -5.133 1 94.94 75 LYS B N 1
ATOM 1580 C CA . LYS B 1 75 ? 3.303 -31.484 -5.27 1 94.94 75 LYS B CA 1
ATOM 1581 C C . LYS B 1 75 ? 4.621 -32.25 -5.344 1 94.94 75 LYS B C 1
ATOM 1583 O O . LYS B 1 75 ? 5.648 -31.703 -5.742 1 94.94 75 LYS B O 1
ATOM 1588 N N . ILE B 1 76 ? 4.496 -33.531 -4.914 1 94.56 76 ILE B N 1
ATOM 1589 C CA . ILE B 1 76 ? 5.668 -34.406 -5.02 1 94.56 76 ILE B CA 1
ATOM 1590 C C . ILE B 1 76 ? 5.469 -35.406 -6.148 1 94.56 76 ILE B C 1
ATOM 1592 O O . ILE B 1 76 ? 4.465 -36.125 -6.18 1 94.56 76 ILE B O 1
ATOM 1596 N N . ILE B 1 77 ? 6.359 -35.375 -7.051 1 90.88 77 ILE B N 1
ATOM 1597 C CA . ILE B 1 77 ? 6.324 -36.375 -8.109 1 90.88 77 ILE B CA 1
ATOM 1598 C C . ILE B 1 77 ? 7.5 -37.344 -7.953 1 90.88 77 ILE B C 1
ATOM 1600 O O . ILE B 1 77 ? 8.625 -36.906 -7.672 1 90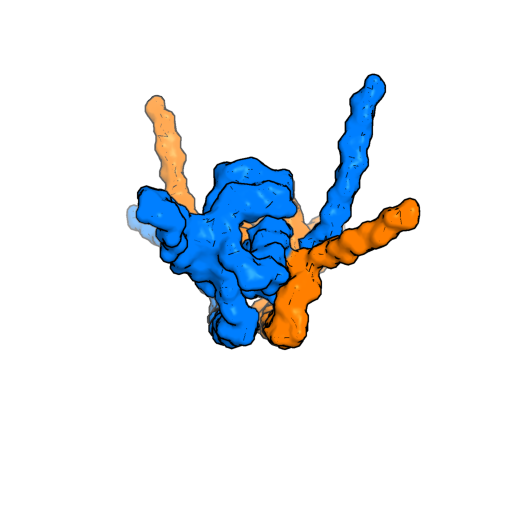.88 77 ILE B O 1
ATOM 1604 N N . ARG B 1 78 ? 7.188 -38.625 -8.133 1 88.38 78 ARG B N 1
ATOM 1605 C CA . ARG B 1 78 ? 8.195 -39.656 -7.984 1 88.38 78 ARG B CA 1
ATOM 1606 C C . ARG B 1 78 ? 8.461 -40.375 -9.312 1 88.38 78 ARG B C 1
ATOM 1608 O O . ARG B 1 78 ? 7.52 -40.656 -10.055 1 88.38 78 ARG B O 1
ATOM 1615 N N . ASP B 1 79 ? 9.656 -40.156 -9.789 1 80.19 79 ASP B N 1
ATOM 1616 C CA . ASP B 1 79 ? 10.094 -40.938 -10.93 1 80.19 79 ASP B CA 1
ATOM 1617 C C . ASP B 1 79 ? 10.93 -42.125 -10.477 1 80.19 79 ASP B C 1
ATOM 1619 O O . ASP B 1 79 ? 12.156 -42.031 -10.391 1 80.19 79 ASP B O 1
ATOM 1623 N N . SER B 1 80 ? 10.422 -43.375 -10.43 1 83.94 80 SER B N 1
ATOM 1624 C CA . SER B 1 80 ? 10.992 -44.688 -10.102 1 83.94 80 SER B CA 1
ATOM 1625 C C . SER B 1 80 ? 11.852 -44.594 -8.844 1 83.94 80 SER B C 1
ATOM 1627 O O . SER B 1 80 ? 11.688 -45.406 -7.93 1 83.94 80 SER B O 1
ATOM 1629 N N . THR B 1 81 ? 12.969 -43.688 -8.734 1 83.69 81 THR B N 1
ATOM 1630 C CA . THR B 1 81 ? 13.852 -43.719 -7.578 1 83.69 81 THR B CA 1
ATOM 1631 C C . THR B 1 81 ? 13.984 -42.312 -6.961 1 83.69 81 THR B C 1
ATOM 1633 O O . THR B 1 81 ? 14.586 -42.156 -5.895 1 83.69 81 THR B O 1
ATOM 1636 N N . CYS B 1 82 ? 13.516 -41.344 -7.648 1 86.62 82 CYS B N 1
ATOM 1637 C CA . CYS B 1 82 ? 13.766 -40.031 -7.133 1 86.62 82 CYS B CA 1
ATOM 1638 C C . CYS B 1 82 ? 12.461 -39.25 -6.969 1 86.62 82 CYS B C 1
ATOM 1640 O O . CYS B 1 82 ? 11.578 -39.312 -7.824 1 86.62 82 CYS B O 1
ATOM 1642 N N . GLN B 1 83 ? 12.414 -38.625 -5.738 1 92.5 83 GLN B N 1
ATOM 1643 C CA . GLN B 1 83 ? 11.281 -37.75 -5.473 1 92.5 83 GLN B CA 1
ATOM 1644 C C . GLN B 1 83 ? 11.664 -36.281 -5.68 1 92.5 83 GLN B C 1
ATOM 1646 O O . GLN B 1 83 ? 12.75 -35.875 -5.277 1 92.5 83 GLN B O 1
ATOM 1651 N N . ARG B 1 84 ? 10.797 -35.531 -6.504 1 91.56 84 ARG B N 1
ATOM 1652 C CA . ARG B 1 84 ? 11.047 -34.125 -6.707 1 91.56 84 ARG B CA 1
ATOM 1653 C C . ARG B 1 84 ? 9.789 -33.312 -6.449 1 91.56 84 ARG B C 1
ATOM 1655 O O . ARG B 1 84 ? 8.68 -33.75 -6.723 1 91.56 84 ARG B O 1
ATOM 1662 N N . SER B 1 85 ? 10.055 -32.062 -5.918 1 95.69 85 SER B N 1
ATOM 1663 C CA . SER B 1 85 ? 8.953 -31.141 -5.703 1 95.69 85 SER B CA 1
ATOM 1664 C C . SER B 1 85 ? 8.664 -30.328 -6.961 1 95.69 85 SER B C 1
ATOM 1666 O O . SER B 1 85 ? 9.586 -29.844 -7.617 1 95.69 85 SER B O 1
ATOM 1668 N N . VAL B 1 86 ? 7.414 -30.312 -7.297 1 97.25 86 VAL B N 1
ATOM 1669 C CA . VAL B 1 86 ? 6.992 -29.469 -8.422 1 97.25 86 VAL B CA 1
ATOM 1670 C C . VAL B 1 86 ? 5.836 -28.578 -7.988 1 97.25 86 VAL B C 1
ATOM 1672 O O . VAL B 1 86 ? 5.188 -28.828 -6.973 1 97.25 86 VAL B O 1
ATOM 1675 N N . TYR B 1 87 ? 5.668 -27.516 -8.766 1 97.81 87 TYR B N 1
ATOM 1676 C CA . TYR B 1 87 ? 4.715 -26.469 -8.398 1 97.81 87 TYR B CA 1
ATOM 1677 C C . TYR B 1 87 ? 3.758 -26.172 -9.547 1 97.81 87 TYR B C 1
ATOM 1679 O O . TYR B 1 87 ? 4.168 -26.141 -10.711 1 97.81 87 TYR B O 1
ATOM 1687 N N . GLU B 1 88 ? 2.525 -26 -9.18 1 97.25 88 GLU B N 1
ATOM 1688 C CA . GLU B 1 88 ? 1.484 -25.641 -10.141 1 97.25 88 GLU B CA 1
ATOM 1689 C C . GLU B 1 88 ? 0.693 -24.422 -9.664 1 97.25 88 GLU B C 1
ATOM 1691 O O . GLU B 1 88 ? 0.451 -24.266 -8.469 1 97.25 88 GLU B O 1
ATOM 1696 N N . ALA B 1 89 ? 0.246 -23.641 -10.656 1 96.06 89 ALA B N 1
ATOM 1697 C CA . ALA B 1 89 ? -0.53 -22.453 -10.312 1 96.06 89 ALA B CA 1
ATOM 1698 C C . ALA B 1 89 ? -1.881 -22.844 -9.711 1 96.06 89 ALA B C 1
ATOM 1700 O O . ALA B 1 89 ? -2.52 -23.797 -10.164 1 96.06 89 ALA B O 1
ATOM 1701 N N . ALA B 1 90 ? -2.211 -22.078 -8.625 1 95.94 90 ALA B N 1
ATOM 1702 C CA . ALA B 1 90 ? -3.578 -22.219 -8.133 1 95.94 90 ALA B CA 1
ATOM 1703 C C . ALA B 1 90 ? -4.59 -21.766 -9.18 1 95.94 90 ALA B C 1
ATOM 1705 O O . ALA B 1 90 ? -4.289 -20.922 -10.023 1 95.94 90 ALA B O 1
ATOM 1706 N N . ASP B 1 91 ? -5.684 -22.359 -9.172 1 92.31 91 ASP B N 1
ATOM 1707 C CA . ASP B 1 91 ? -6.75 -21.953 -10.086 1 92.31 91 ASP B CA 1
ATOM 1708 C C . ASP B 1 91 ? -7 -20.453 -10.023 1 92.31 91 ASP B C 1
ATOM 1710 O O 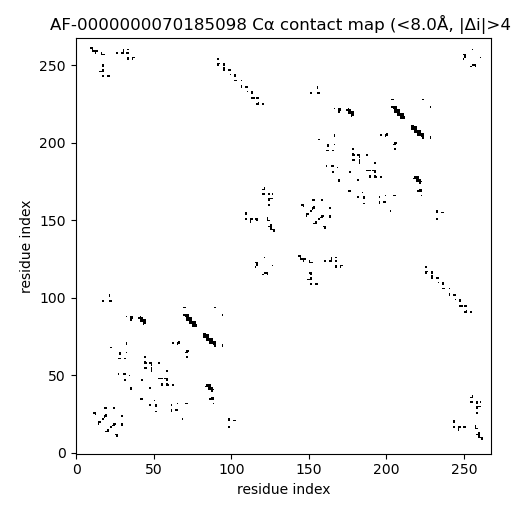. ASP B 1 91 ? -7.305 -19.922 -8.961 1 92.31 91 ASP B O 1
ATOM 1714 N N . PRO B 1 92 ? -6.977 -19.781 -11.125 1 91.12 92 PRO B N 1
ATOM 1715 C CA . PRO B 1 92 ? -7.18 -18.328 -11.125 1 91.12 92 PRO B CA 1
ATOM 1716 C C . PRO B 1 92 ? -8.539 -17.922 -10.57 1 91.12 92 PRO B C 1
ATOM 1718 O O . PRO B 1 92 ? -8.672 -16.844 -9.969 1 91.12 92 PRO B O 1
ATOM 1721 N N . ALA B 1 93 ? -9.508 -18.75 -10.797 1 92.81 93 ALA B N 1
ATOM 1722 C CA . ALA B 1 93 ? -10.836 -18.438 -10.266 1 92.81 93 ALA B CA 1
ATOM 1723 C C . ALA B 1 93 ? -10.82 -18.406 -8.742 1 92.81 93 ALA B C 1
ATOM 1725 O O . ALA B 1 93 ? -11.453 -17.547 -8.125 1 92.81 93 ALA B O 1
ATOM 1726 N N . VAL B 1 94 ? -10.109 -19.344 -8.172 1 95 94 VAL B N 1
ATOM 1727 C CA . VAL B 1 94 ? -9.992 -19.406 -6.723 1 95 94 VAL B CA 1
ATOM 1728 C C . VAL B 1 94 ? -9.172 -18.234 -6.219 1 95 94 VAL B C 1
ATOM 1730 O O . VAL B 1 94 ? -9.508 -17.609 -5.203 1 95 94 VAL B O 1
ATOM 1733 N N . VAL B 1 95 ? -8.133 -17.922 -6.902 1 95 95 VAL B N 1
ATOM 1734 C CA . VAL B 1 95 ? -7.285 -16.781 -6.555 1 95 95 VAL B CA 1
ATOM 1735 C C . VAL B 1 95 ? -8.102 -15.492 -6.613 1 95 95 VAL B C 1
ATOM 1737 O O . VAL B 1 95 ? -8.016 -14.656 -5.707 1 95 95 VAL B O 1
ATOM 1740 N N . ALA B 1 96 ? -8.945 -15.32 -7.629 1 94.75 96 ALA B N 1
ATOM 1741 C CA . ALA B 1 96 ? -9.781 -14.133 -7.781 1 94.75 96 ALA B CA 1
ATOM 1742 C C . ALA B 1 96 ? -10.742 -13.984 -6.605 1 94.75 96 ALA B C 1
ATOM 1744 O O . ALA B 1 96 ? -10.961 -12.883 -6.102 1 94.75 96 ALA B O 1
ATOM 1745 N N . GLU B 1 97 ? -11.297 -15.047 -6.219 1 95.94 97 GLU B N 1
ATOM 1746 C CA . GLU B 1 97 ? -12.203 -15.023 -5.074 1 95.94 97 GLU B CA 1
ATOM 1747 C C . GLU B 1 97 ? -11.492 -14.562 -3.811 1 95.94 97 GLU B C 1
ATOM 1749 O O . GLU B 1 97 ? -12.039 -13.766 -3.041 1 95.94 97 GLU B O 1
ATOM 1754 N N . ARG B 1 98 ? -10.328 -15.039 -3.643 1 95.88 98 ARG B N 1
ATOM 1755 C CA . ARG B 1 98 ? -9.547 -14.633 -2.48 1 95.88 98 ARG B CA 1
ATOM 1756 C C . ARG B 1 98 ? -9.172 -13.164 -2.562 1 95.88 98 ARG B C 1
ATOM 1758 O O . ARG B 1 98 ? -9.188 -12.453 -1.551 1 95.88 98 ARG B O 1
ATOM 1765 N N . MET B 1 99 ? -8.867 -12.773 -3.713 1 95.12 99 MET B N 1
ATOM 1766 C CA . MET B 1 99 ? -8.562 -11.359 -3.91 1 95.12 99 MET B CA 1
ATOM 1767 C C . MET B 1 99 ? -9.766 -10.484 -3.551 1 95.12 99 MET B C 1
ATOM 1769 O O . MET B 1 99 ? -9.617 -9.469 -2.867 1 95.12 99 MET B O 1
ATOM 1773 N N . GLU B 1 100 ? -10.914 -10.875 -4.027 1 95.88 100 GLU B N 1
ATOM 1774 C CA . GLU B 1 100 ? -12.125 -10.117 -3.742 1 95.88 100 GLU B CA 1
ATOM 1775 C C . GLU B 1 100 ? -12.367 -10 -2.24 1 95.88 100 GLU B C 1
ATOM 1777 O O . GLU B 1 100 ? -12.68 -8.922 -1.737 1 95.88 100 GLU B O 1
ATOM 1782 N N . ALA B 1 101 ? -12.172 -11.109 -1.622 1 96.19 101 ALA B N 1
ATOM 1783 C CA . ALA B 1 101 ? -12.367 -11.102 -0.174 1 96.19 101 ALA B CA 1
ATOM 1784 C C . ALA B 1 101 ? -11.367 -10.164 0.508 1 96.19 101 ALA B C 1
ATOM 1786 O O . ALA B 1 101 ? -11.727 -9.438 1.435 1 96.19 101 ALA B O 1
ATOM 1787 N N . GLN B 1 102 ? -10.156 -10.227 0.112 1 94.69 102 GLN B N 1
ATOM 1788 C CA . GLN B 1 102 ? -9.117 -9.375 0.685 1 94.69 102 GLN B CA 1
ATOM 1789 C C . GLN B 1 102 ? -9.398 -7.902 0.403 1 94.69 102 GLN B C 1
ATOM 1791 O O . GLN B 1 102 ? -9.211 -7.051 1.274 1 94.69 102 GLN B O 1
ATOM 1796 N N . VAL B 1 103 ? -9.875 -7.59 -0.761 1 95.5 103 VAL B N 1
ATOM 1797 C CA . VAL B 1 103 ? -10.219 -6.227 -1.142 1 95.5 103 VAL B CA 1
ATOM 1798 C C . VAL B 1 103 ? -11.383 -5.727 -0.286 1 95.5 103 VAL B C 1
ATOM 1800 O O . VAL B 1 103 ? -11.352 -4.602 0.221 1 95.5 103 VAL B O 1
ATOM 1803 N N . ASP B 1 104 ? -12.336 -6.523 -0.111 1 95.06 104 ASP B N 1
ATOM 1804 C CA . ASP B 1 104 ? -13.5 -6.16 0.702 1 95.06 104 ASP B CA 1
ATOM 1805 C C . ASP B 1 104 ? -13.086 -5.887 2.146 1 95.06 104 ASP B C 1
ATOM 1807 O O . ASP B 1 104 ? -13.539 -4.914 2.752 1 95.06 104 ASP B O 1
ATOM 1811 N N . GLN B 1 105 ? -12.289 -6.762 2.596 1 94.56 105 GLN B N 1
ATOM 1812 C CA . GLN B 1 105 ? -11.828 -6.59 3.971 1 94.56 105 GLN B CA 1
ATOM 1813 C C . GLN B 1 105 ? -11.016 -5.312 4.121 1 94.56 105 GLN B C 1
ATOM 1815 O O . GLN B 1 105 ? -11.18 -4.57 5.094 1 94.56 105 GLN B O 1
ATOM 1820 N N . ALA B 1 106 ? -10.117 -5.109 3.209 1 92.88 106 ALA B N 1
ATOM 1821 C CA . ALA B 1 106 ? -9.305 -3.896 3.244 1 92.88 106 ALA B CA 1
ATOM 1822 C C . ALA B 1 106 ? -10.18 -2.646 3.18 1 92.88 106 ALA B C 1
ATOM 1824 O O . ALA B 1 106 ? -9.898 -1.654 3.857 1 92.88 106 ALA B O 1
ATOM 1825 N N . TYR B 1 107 ? -11.195 -2.688 2.404 1 93.81 107 TYR B N 1
ATOM 1826 C CA . TYR B 1 107 ? -12.117 -1.566 2.279 1 93.81 107 TYR B CA 1
ATOM 1827 C C . TYR B 1 107 ? -12.789 -1.26 3.615 1 93.81 107 TYR B C 1
ATOM 1829 O O . TYR B 1 107 ? -12.828 -0.105 4.043 1 93.81 107 TYR B O 1
ATOM 1837 N N . THR B 1 108 ? -13.25 -2.283 4.203 1 94.25 108 THR B N 1
ATOM 1838 C CA . THR B 1 108 ? -13.914 -2.131 5.488 1 94.25 108 THR B CA 1
ATOM 1839 C C . THR B 1 108 ? -12.953 -1.574 6.535 1 94.25 108 THR B C 1
ATOM 1841 O O . THR B 1 108 ? -13.305 -0.672 7.297 1 94.25 108 THR B O 1
ATOM 1844 N N . ASP B 1 109 ? -11.75 -2.084 6.531 1 90.25 109 ASP B N 1
ATOM 1845 C CA . ASP B 1 109 ? -10.75 -1.626 7.488 1 90.25 109 ASP B CA 1
ATOM 1846 C C . ASP B 1 109 ? -10.422 -0.149 7.277 1 90.25 109 ASP B C 1
ATOM 1848 O O . ASP B 1 109 ? -10.305 0.608 8.242 1 90.25 109 ASP B O 1
ATOM 1852 N N . CYS B 1 110 ? -10.32 0.258 6.074 1 92.88 110 CYS B N 1
ATOM 1853 C CA . CYS B 1 110 ? -10.023 1.65 5.754 1 92.88 110 CYS B CA 1
ATOM 1854 C C . CYS B 1 110 ? -11.172 2.561 6.16 1 92.88 110 CYS B C 1
ATOM 1856 O O . CYS B 1 110 ? -10.953 3.635 6.727 1 92.88 110 CYS B O 1
ATOM 1858 N N . ARG B 1 111 ? -12.344 2.107 5.883 1 92.56 111 ARG B N 1
ATOM 1859 C CA . ARG B 1 111 ? -13.508 2.916 6.246 1 92.56 111 ARG B CA 1
ATOM 1860 C C . ARG B 1 111 ? -13.586 3.109 7.754 1 92.56 111 ARG B C 1
ATOM 1862 O O . ARG B 1 111 ? -13.898 4.203 8.227 1 92.56 111 ARG B O 1
ATOM 1869 N N . ASN B 1 112 ? -13.32 2.068 8.414 1 92.5 112 ASN B N 1
ATOM 1870 C CA . ASN B 1 112 ? -13.32 2.16 9.867 1 92.5 112 ASN B CA 1
ATOM 1871 C C . ASN B 1 112 ? -12.266 3.137 10.367 1 92.5 112 ASN B C 1
ATOM 1873 O O . ASN B 1 112 ? -12.516 3.908 11.297 1 92.5 112 ASN B O 1
ATOM 1877 N N . ALA B 1 113 ? -11.102 3.053 9.781 1 90 113 ALA B N 1
ATOM 1878 C CA . ALA B 1 113 ? -10.016 3.957 10.156 1 90 113 ALA B CA 1
ATOM 1879 C C . ALA B 1 113 ? -10.398 5.41 9.883 1 90 113 ALA B C 1
ATOM 1881 O O . ALA B 1 113 ? -10.125 6.293 10.703 1 90 113 ALA B O 1
ATOM 1882 N N . VAL B 1 114 ? -11.07 5.648 8.828 1 92.62 114 VAL B N 1
ATOM 1883 C CA . VAL B 1 114 ? -11.469 7 8.461 1 92.62 114 VAL B CA 1
ATOM 1884 C C . VAL B 1 114 ? -12.516 7.52 9.445 1 92.62 114 VAL B C 1
ATOM 1886 O O . VAL B 1 114 ? -12.469 8.68 9.852 1 92.62 114 VAL B O 1
ATOM 1889 N N . GLU B 1 115 ? -13.422 6.691 9.781 1 90.81 115 GLU B N 1
ATOM 1890 C CA . GLU B 1 115 ? -14.43 7.066 10.766 1 90.81 115 GLU B CA 1
ATOM 1891 C C . GLU B 1 115 ? -13.789 7.438 12.102 1 90.81 115 GLU B C 1
ATOM 1893 O O . GLU B 1 115 ? -14.203 8.406 12.742 1 90.81 115 GLU B O 1
ATOM 1898 N N . THR B 1 116 ? -12.867 6.668 12.508 1 89.06 116 THR B N 1
ATOM 1899 C CA . THR B 1 116 ? -12.148 6.949 13.75 1 89.06 116 THR B CA 1
ATOM 1900 C C . THR B 1 116 ? -11.43 8.289 13.664 1 89.06 116 THR B C 1
ATOM 1902 O O . THR B 1 116 ? -11.453 9.07 14.625 1 89.06 116 THR B O 1
ATOM 1905 N N . PHE B 1 117 ? -10.859 8.539 12.617 1 91.56 117 PHE B N 1
ATOM 1906 C CA . PHE B 1 117 ? -10.188 9.812 12.391 1 91.56 117 PHE B CA 1
ATOM 1907 C C . PHE B 1 117 ? -11.172 10.969 12.477 1 91.56 117 PHE B C 1
ATOM 1909 O O . PHE B 1 117 ? -10.883 12 13.086 1 91.56 117 PHE B O 1
ATOM 1916 N N . ALA B 1 118 ? -12.281 10.805 11.773 1 90.12 118 ALA B N 1
ATOM 1917 C CA . ALA B 1 118 ? -13.289 11.867 11.75 1 90.12 118 ALA B CA 1
ATOM 1918 C C . ALA B 1 118 ? -13.766 12.188 13.164 1 90.12 118 ALA B C 1
ATOM 1920 O O . ALA B 1 118 ? -14.086 13.344 13.469 1 90.12 118 ALA B O 1
ATOM 1921 N N . THR B 1 119 ? -13.734 11.188 13.992 1 88.19 119 THR B N 1
ATOM 1922 C CA . THR B 1 119 ? -14.227 11.367 15.352 1 88.19 119 THR B CA 1
ATOM 1923 C C . THR B 1 119 ? -13.125 11.906 16.25 1 88.19 119 THR B C 1
ATOM 1925 O O . THR B 1 119 ? -13.383 12.742 17.125 1 88.19 119 THR B O 1
ATOM 1928 N N . ASP B 1 120 ? -11.898 11.438 16.016 1 86.38 120 ASP B N 1
ATOM 1929 C CA . ASP B 1 120 ? -10.758 11.859 16.812 1 86.38 120 ASP B CA 1
ATOM 1930 C C . ASP B 1 120 ? -9.492 11.977 15.961 1 86.38 120 ASP B C 1
ATOM 1932 O O . ASP B 1 120 ? -8.641 11.086 15.977 1 86.38 120 ASP B O 1
ATOM 1936 N N . PRO B 1 121 ? -9.359 13.023 15.312 1 81.88 121 PRO B N 1
ATOM 1937 C CA . PRO B 1 121 ? -8.242 13.18 14.367 1 81.88 121 PRO B CA 1
ATOM 1938 C C . PRO B 1 121 ? -6.879 13.078 15.039 1 81.88 121 PRO B C 1
ATOM 1940 O O . PRO B 1 121 ? -5.898 12.688 14.406 1 81.88 121 PRO B O 1
ATOM 1943 N N . VAL B 1 122 ? -6.758 13.43 16.312 1 74.56 122 VAL B N 1
ATOM 1944 C CA . VAL B 1 122 ? -5.469 13.461 16.984 1 74.56 122 VAL B CA 1
ATOM 1945 C C . VAL B 1 122 ? -5.109 12.062 17.484 1 74.56 122 VAL B C 1
ATOM 1947 O O . VAL B 1 122 ? -3.936 11.695 17.531 1 74.56 122 VAL B O 1
ATOM 1950 N N . ALA B 1 123 ? -6.109 11.328 17.859 1 67.62 123 ALA B N 1
ATOM 1951 C CA . ALA B 1 123 ? -5.844 9.977 18.359 1 67.62 123 ALA B CA 1
ATOM 1952 C C . ALA B 1 123 ? -5.207 9.109 17.281 1 67.62 123 ALA B C 1
ATOM 1954 O O . ALA B 1 123 ? -4.465 8.18 17.578 1 67.62 123 ALA B O 1
ATOM 1955 N N . ASP B 1 124 ? -5.504 9.469 16.094 1 60.44 124 ASP B N 1
ATOM 1956 C CA . ASP B 1 124 ? -4.969 8.734 14.961 1 60.44 124 ASP B CA 1
ATOM 1957 C C . ASP B 1 124 ? -3.461 8.938 14.836 1 60.44 124 ASP B C 1
ATOM 1959 O O . ASP B 1 124 ? -2.789 8.203 14.102 1 60.44 124 ASP B O 1
ATOM 1963 N N . CYS B 1 125 ? -2.928 9.844 15.547 1 59.22 125 CYS B N 1
ATOM 1964 C CA . CYS B 1 125 ? -1.515 10.156 15.375 1 59.22 125 CYS B CA 1
ATOM 1965 C C . CYS B 1 125 ? -0.678 9.547 16.484 1 59.22 125 CYS B C 1
ATOM 1967 O O . CYS B 1 125 ? 0.551 9.508 16.406 1 59.22 125 CYS B O 1
ATOM 1969 N N . GLY B 1 126 ? -0.982 8.703 17.172 1 52.91 126 GLY B N 1
ATOM 1970 C CA . GLY B 1 126 ? -0.247 8.016 18.219 1 52.91 126 GLY B CA 1
ATOM 1971 C C . GLY B 1 126 ? 0.316 8.953 19.266 1 52.91 126 GLY B C 1
ATOM 1972 O O . GLY B 1 126 ? 1.331 8.656 19.906 1 52.91 126 GLY B O 1
ATOM 1973 N N . LEU B 1 127 ? -0.117 10.164 19.469 1 50.56 127 LEU B N 1
ATOM 1974 C CA . LEU B 1 127 ? 0.499 11.07 20.422 1 50.56 127 LEU B CA 1
ATOM 1975 C C . LEU B 1 127 ? 0.528 10.445 21.812 1 50.56 127 LEU B C 1
ATOM 1977 O O . LEU B 1 127 ? -0.437 9.797 22.234 1 50.56 127 LEU B O 1
ATOM 1981 N N . PHE B 1 128 ? 1.75 10.234 22.359 1 42.34 128 PHE B N 1
ATOM 1982 C CA . PHE B 1 128 ? 2.137 9.961 23.75 1 42.34 128 PHE B CA 1
ATOM 1983 C C . PHE B 1 128 ? 1.448 10.922 24.703 1 42.34 128 PHE B C 1
ATOM 1985 O O . PHE B 1 128 ? 1.454 12.133 24.484 1 42.34 128 PHE B O 1
ATOM 1992 N N . GLU B 1 129 ? 0.435 10.469 25.359 1 41.75 129 GLU B N 1
ATOM 1993 C CA . GLU B 1 129 ? 0.145 11.242 26.562 1 41.75 129 GLU B CA 1
ATOM 1994 C C . GLU B 1 129 ? 1.429 11.664 27.266 1 41.75 129 GLU B C 1
ATOM 1996 O O . GLU B 1 129 ? 2.328 10.844 27.484 1 41.75 129 GLU B O 1
ATOM 2001 N N . SER B 1 130 ? 1.971 12.852 27.094 1 37.94 130 SER B N 1
ATOM 2002 C CA . SER B 1 130 ? 2.84 13.461 28.109 1 37.94 130 SER B CA 1
ATOM 2003 C C . SER B 1 130 ? 2.385 13.102 29.516 1 37.94 130 SER B C 1
ATOM 2005 O O . SER B 1 130 ? 1.273 13.453 29.922 1 37.94 130 SER B O 1
ATOM 2007 N N . GLY B 1 131 ? 2.67 12 30.094 1 31.91 131 GLY B N 1
ATOM 2008 C CA . GLY B 1 131 ? 2.578 11.828 31.531 1 31.91 131 GLY B CA 1
ATOM 2009 C C . GLY B 1 131 ? 3.154 12.992 32.312 1 31.91 131 GLY B C 1
ATOM 2010 O O . GLY B 1 131 ? 4.094 13.648 31.859 1 31.91 131 GLY B O 1
ATOM 2011 N N . ASP B 1 132 ? 2.305 13.609 33.375 1 33.34 132 ASP B N 1
ATOM 2012 C CA . ASP B 1 132 ? 2.703 14.289 34.594 1 33.34 132 ASP B CA 1
ATOM 2013 C C . ASP B 1 132 ? 3.91 13.602 35.25 1 33.34 132 ASP B C 1
ATOM 2015 O O . ASP B 1 132 ? 3.852 12.422 35.594 1 33.34 132 ASP B O 1
ATOM 2019 N N . ARG B 1 133 ? 5.035 13.875 35.156 1 33.25 133 ARG B N 1
ATOM 2020 C CA . ARG B 1 133 ? 6.051 13.641 36.156 1 33.25 133 ARG B CA 1
ATOM 2021 C C . ARG B 1 133 ? 5.68 14.32 37.469 1 33.25 133 ARG B C 1
ATOM 2023 O O . ARG B 1 133 ? 5.617 15.555 37.562 1 33.25 133 ARG B O 1
ATOM 2030 N N . LYS B 1 134 ? 5.129 13.586 38.438 1 24 134 LYS B N 1
ATOM 2031 C CA . LYS B 1 134 ? 5.281 13.922 39.844 1 24 134 LYS B CA 1
ATOM 2032 C C . LYS B 1 134 ? 6.754 14.039 40.219 1 24 134 LYS B C 1
ATOM 2034 O O . LYS B 1 134 ? 7.582 13.242 39.781 1 24 134 LYS B O 1
#

Secondary structure (DSSP, 8-state):
--------------TTSHHHHHH---HHHHHHHHHHHH-SS-B-HHHHHHHHT--HHHHHHHHHHHHHTT-EEEEEEEETTEEEEEEEEPPHHHHHHHHHHHHHHHHHHHHHHHHHHHH-TTGGGT--------/--------------TTSHHHHHH---HHHHHHHHHHHH-SS-B-HHHHHHHHT--HHHHHHHHHHHHHTT-EEEEEEEETTEEEEEEEEPPHHHHHHHHHHHHHHHHHHHHHHHHHHHH-TTGGGT--------

Organism: NCBI:txid2841257